Protein AF-A0A7C6AV16-F1 (afdb_monomer_lite)

Radius of gyration: 30.25 Å; chains: 1; bounding box: 65×61×82 Å

pLDDT: mean 82.83, std 11.91, range [44.81, 96.25]

Secondary structure (DSSP, 8-state):
-HHHHHHHHHHHHTTTTTTSS-SEEEEEEEESSSS-EEEETT-TT--EESSEEEEEE--SSPEEEEEEETTEEEEEEEPPEE-HHHHHHHHHSS-HHHHHHHHTT-GGGEE--SEEEE-SSSSSSEES----SPPPPTT-EEEEEE---SEEEEEE-SSSEEEEEESEEEEEEEEEESSSSEEEEEEEEEEE----SSSS-----S-PPP-EEEEEEEEEEEEETTEEE-

Foldseek 3Di:
DVVVVVVVVVVVVVVVVVPPFDQKDKAFEFEPDAFKWKDKPPPPVDIDTPRDIDIGGQAQAWIWMWIDDDPDIDIDTFHKDFDVCLVVVLVPVPCHPVVNVVCVVPSSRIDTDRYFYAYPPDPPGTDPDGQPDHFDAAFDKDKDKDWAAKDWDFDQPPVGTDIAIEGTKIKIWMWHHNHSWKIKIKIKMKDKSHHDCVPHDDDDDDDDDIDMDIDIDIDMWGDDRPDIDD

Sequence (230 aa):
MKRYYIFFMVLFFSSCATLIHQKTVNINVYSDTDSVKICINNDTTKWYNTPAWINVERSRNNLYIMARKDTIQKQISVKSKLSASFWLGNMFSGTGIIGYAIDLTNPKRFTYPTYITINFKSDNPLTKTYKNYLTPEKGFLSFKISIPEGNHFYLNKGNGYGNSFGFLGISGGIEYYFSDKYCMNTDIGALTDFFQPVPAPVDYLGTYQRSFAIYGDIQLGSDYKRLHYD

Structure (mmCIF, N/CA/C/O backbone):
data_AF-A0A7C6AV16-F1
#
_entry.id   AF-A0A7C6AV16-F1
#
loop_
_atom_site.group_PDB
_atom_site.id
_atom_site.type_symbol
_atom_site.label_atom_id
_atom_site.label_alt_id
_atom_site.label_comp_id
_atom_site.label_asym_id
_atom_site.label_entity_id
_atom_site.label_seq_id
_atom_site.pdbx_PDB_ins_code
_atom_site.Cartn_x
_atom_site.Cartn_y
_atom_site.Cartn_z
_atom_site.occupancy
_atom_site.B_iso_or_equiv
_atom_site.auth_seq_id
_atom_site.auth_comp_id
_atom_site.auth_asym_id
_atom_site.auth_atom_id
_atom_site.pdbx_PDB_model_num
ATOM 1 N N . MET A 1 1 ? -33.387 41.062 37.857 1.00 51.62 1 MET A N 1
ATOM 2 C CA . MET A 1 1 ? -32.441 40.995 36.716 1.00 51.62 1 MET A CA 1
ATOM 3 C C . MET A 1 1 ? -31.276 40.022 36.934 1.00 51.62 1 MET A C 1
ATOM 5 O O . MET A 1 1 ? -31.045 39.212 36.054 1.00 51.62 1 MET A O 1
ATOM 9 N N . LYS A 1 2 ? -30.605 39.989 38.101 1.00 53.75 2 LYS A N 1
ATOM 10 C CA . LYS A 1 2 ? -29.471 39.068 38.379 1.00 53.75 2 LYS A CA 1
ATOM 11 C C . LYS A 1 2 ? -29.765 37.555 38.236 1.00 53.75 2 LYS A C 1
ATOM 13 O O . LYS A 1 2 ? -28.870 36.795 37.897 1.00 53.75 2 LYS A O 1
ATOM 18 N N . ARG A 1 3 ? -31.014 37.117 38.446 1.00 55.69 3 ARG A N 1
ATOM 19 C CA . ARG A 1 3 ? -31.419 35.693 38.430 1.00 55.69 3 ARG A CA 1
ATOM 20 C C . ARG A 1 3 ? -31.484 35.080 37.017 1.00 55.69 3 ARG A C 1
ATOM 22 O O . ARG A 1 3 ? -31.249 33.888 36.870 1.00 55.69 3 ARG A O 1
ATOM 29 N N . TYR A 1 4 ? -31.729 35.897 35.988 1.00 65.88 4 TYR A N 1
ATOM 30 C CA . TYR A 1 4 ? -31.795 35.448 34.589 1.00 65.88 4 TYR A CA 1
ATOM 31 C C . TYR A 1 4 ? -30.403 35.252 33.969 1.00 65.88 4 TYR A C 1
ATOM 33 O O . TYR A 1 4 ? -30.221 34.349 33.160 1.00 65.88 4 TYR A O 1
ATOM 41 N N . TYR A 1 5 ? -29.402 36.027 34.409 1.00 68.38 5 TYR A N 1
ATOM 42 C CA . TYR A 1 5 ? -28.013 35.877 33.958 1.00 68.38 5 TYR A CA 1
ATOM 43 C C . TYR A 1 5 ? -27.394 34.543 34.385 1.00 68.38 5 TYR A C 1
ATOM 45 O O . TYR A 1 5 ? -26.653 33.950 33.612 1.00 68.38 5 TYR A O 1
ATOM 53 N N . ILE A 1 6 ? -27.744 34.030 35.570 1.00 69.94 6 ILE A N 1
ATOM 54 C CA . ILE A 1 6 ? -27.293 32.707 36.032 1.00 69.94 6 ILE A CA 1
ATOM 55 C C . ILE A 1 6 ? -27.882 31.603 35.143 1.00 69.94 6 ILE A C 1
ATOM 57 O O . ILE A 1 6 ? -27.168 30.689 34.744 1.00 69.94 6 ILE A O 1
ATOM 61 N N . PHE A 1 7 ? -29.160 31.715 34.771 1.00 66.62 7 PHE A N 1
ATOM 62 C CA . PHE A 1 7 ? -29.814 30.744 33.890 1.00 66.62 7 PHE A CA 1
ATOM 63 C C . PHE A 1 7 ? -29.213 30.756 32.474 1.00 66.62 7 PHE A C 1
ATOM 65 O O . PHE A 1 7 ? -28.940 29.703 31.903 1.00 66.62 7 PHE A O 1
ATOM 72 N N . PHE A 1 8 ? -28.921 31.947 31.940 1.00 66.19 8 PHE A N 1
ATOM 73 C CA . PHE A 1 8 ? -28.231 32.105 30.657 1.00 66.19 8 PHE A CA 1
ATOM 74 C C . PHE A 1 8 ? -26.784 31.583 30.697 1.00 66.19 8 PHE A C 1
ATOM 76 O O . PHE A 1 8 ? -26.340 30.942 29.750 1.00 66.19 8 PHE A O 1
ATOM 83 N N . MET A 1 9 ? -26.061 31.791 31.801 1.00 64.56 9 MET A N 1
ATOM 84 C CA . MET A 1 9 ? -24.688 31.307 31.980 1.00 64.56 9 MET A CA 1
ATOM 85 C C . MET A 1 9 ? -24.619 29.772 32.026 1.00 64.56 9 MET A C 1
ATOM 87 O O . MET A 1 9 ? -23.737 29.188 31.405 1.00 64.56 9 MET A O 1
ATOM 91 N N . VAL A 1 10 ? -25.578 29.104 32.679 1.00 65.12 10 VAL A N 1
ATOM 92 C CA . VAL A 1 10 ? -25.656 27.628 32.725 1.00 65.12 10 VAL A CA 1
ATOM 93 C C . VAL A 1 10 ? -25.936 27.021 31.341 1.00 65.12 10 VAL A C 1
ATOM 95 O O . VAL A 1 10 ? -25.381 25.974 31.009 1.00 65.12 10 VAL A O 1
ATOM 98 N N . LEU A 1 11 ? -26.724 27.693 30.494 1.00 60.50 11 LEU A N 1
ATOM 99 C CA . LEU A 1 11 ? -26.988 27.247 29.120 1.00 60.50 11 LEU A CA 1
ATOM 100 C C . LEU A 1 11 ? -25.727 27.276 28.236 1.00 60.50 11 LEU A C 1
ATOM 102 O O . LEU A 1 11 ? -25.520 26.341 27.461 1.00 60.50 11 LEU A O 1
ATOM 106 N N . PHE A 1 12 ? -24.839 28.265 28.399 1.00 57.09 12 PHE A N 1
ATOM 107 C CA . PHE A 1 12 ? -23.596 28.359 27.617 1.00 57.09 12 PHE A CA 1
ATOM 108 C C . PHE A 1 12 ? -22.547 27.289 27.969 1.00 57.09 12 PHE A C 1
ATOM 110 O O . PHE A 1 12 ? -21.817 26.853 27.082 1.00 57.09 12 PHE A O 1
ATOM 117 N N . PHE A 1 13 ? -22.492 26.805 29.215 1.00 50.88 13 PHE A N 1
ATOM 118 C CA . PHE A 1 13 ? -21.554 25.738 29.605 1.00 50.88 13 PHE A CA 1
ATOM 119 C C . PHE A 1 13 ? -22.016 24.324 29.212 1.00 50.88 13 PHE A C 1
ATOM 121 O O . PHE A 1 13 ? -21.211 23.393 29.214 1.00 50.88 13 PHE A O 1
ATOM 128 N N . SER A 1 14 ? -23.285 24.143 28.834 1.00 52.06 14 SER A N 1
ATOM 129 C CA . SER A 1 14 ? -23.823 22.827 28.463 1.00 52.06 14 SER A CA 1
ATOM 130 C C . SER A 1 14 ? -23.378 22.329 27.077 1.00 52.06 14 SER A C 1
ATOM 132 O O . SER A 1 14 ? -23.348 21.118 26.850 1.00 52.06 14 SER A O 1
ATOM 134 N N . SER A 1 15 ? -22.974 23.223 26.161 1.00 44.81 15 SER A N 1
ATOM 135 C CA . SER A 1 15 ? -22.616 22.830 24.785 1.00 44.81 15 SER A CA 1
ATOM 136 C C . SER A 1 15 ? -21.228 22.183 24.669 1.00 44.81 15 SER A C 1
ATOM 138 O O . SER A 1 15 ? -20.991 21.384 23.764 1.00 44.81 15 SER A O 1
ATOM 140 N N . CYS A 1 16 ? -20.316 22.453 25.609 1.00 51.16 16 CYS A N 1
ATOM 141 C CA . CYS A 1 16 ? -18.953 21.915 25.575 1.00 51.16 16 CYS A CA 1
ATOM 142 C C . CYS A 1 16 ? -18.863 20.451 26.039 1.00 51.16 16 CYS A C 1
ATOM 144 O O . CYS A 1 16 ? -17.917 19.755 25.676 1.00 51.16 16 CYS A O 1
ATOM 146 N N . ALA A 1 17 ? -19.840 19.950 26.804 1.00 50.31 17 ALA A N 1
ATOM 147 C CA . ALA A 1 17 ? -19.822 18.580 27.328 1.00 50.31 17 ALA A CA 1
ATOM 148 C C . ALA A 1 17 ? -20.238 17.529 26.280 1.00 50.31 17 ALA A C 1
ATOM 150 O O . ALA A 1 17 ? -19.756 16.397 26.294 1.00 50.31 17 ALA A O 1
ATOM 151 N N . THR A 1 18 ? -21.090 17.893 25.315 1.00 45.62 18 THR A N 1
ATOM 152 C CA . THR A 1 18 ? -21.590 16.965 24.281 1.00 45.62 18 THR A CA 1
ATOM 153 C C . THR A 1 18 ? -20.555 16.656 23.186 1.00 45.62 18 THR A C 1
ATOM 155 O O . THR A 1 18 ? -20.714 15.686 22.439 1.00 45.62 18 THR A O 1
ATOM 158 N N . LEU A 1 19 ? -19.482 17.451 23.111 1.00 49.12 19 LEU A N 1
ATOM 159 C CA . LEU A 1 19 ? -18.438 17.414 22.078 1.00 49.12 19 LEU A CA 1
ATOM 160 C C . LEU A 1 19 ? -17.254 16.485 22.390 1.00 49.12 19 LEU A C 1
ATOM 162 O O . LEU A 1 19 ? -16.497 16.142 21.485 1.00 49.12 19 LEU A O 1
ATOM 166 N N . ILE A 1 20 ? -17.078 16.051 23.640 1.00 58.44 20 ILE A N 1
ATOM 167 C CA . ILE A 1 20 ? -15.808 15.440 24.082 1.00 58.44 20 ILE A CA 1
ATOM 168 C C . ILE A 1 20 ? -15.647 13.986 23.595 1.00 58.44 20 ILE A C 1
ATOM 170 O O . ILE A 1 20 ? -14.531 13.466 23.528 1.00 58.44 20 ILE A O 1
ATOM 174 N N . HIS A 1 21 ? -16.731 13.317 23.180 1.00 67.50 21 HIS A N 1
ATOM 175 C CA . HIS A 1 21 ? -16.638 11.943 22.683 1.00 67.50 21 HIS A CA 1
ATOM 176 C C . HIS A 1 21 ? -17.470 11.683 21.420 1.00 67.50 21 HIS A C 1
ATOM 178 O O . HIS A 1 21 ? -18.706 11.758 21.406 1.00 67.50 21 HIS A O 1
ATOM 184 N N . GLN A 1 22 ? -16.761 11.355 20.336 1.00 78.44 22 GLN A N 1
ATOM 185 C CA . GLN A 1 22 ? -17.345 11.022 19.037 1.00 78.44 22 GLN A CA 1
ATOM 186 C C . GLN A 1 22 ? -18.043 9.653 19.085 1.00 78.44 22 GLN A C 1
ATOM 188 O O . GLN A 1 22 ? -17.638 8.757 19.828 1.00 78.44 22 GLN A O 1
ATOM 193 N N . LYS A 1 23 ? -19.085 9.461 18.266 1.00 86.12 23 LYS A N 1
ATOM 194 C CA . LYS A 1 23 ? -19.784 8.165 18.145 1.00 86.12 23 LYS A CA 1
ATOM 195 C C . LYS A 1 23 ? -18.913 7.098 17.468 1.00 86.12 23 LYS A C 1
ATOM 197 O O . LYS A 1 23 ? -19.139 5.908 17.661 1.00 86.12 23 LYS A O 1
ATOM 202 N N . THR A 1 24 ? -17.902 7.512 16.713 1.00 90.12 24 THR A N 1
A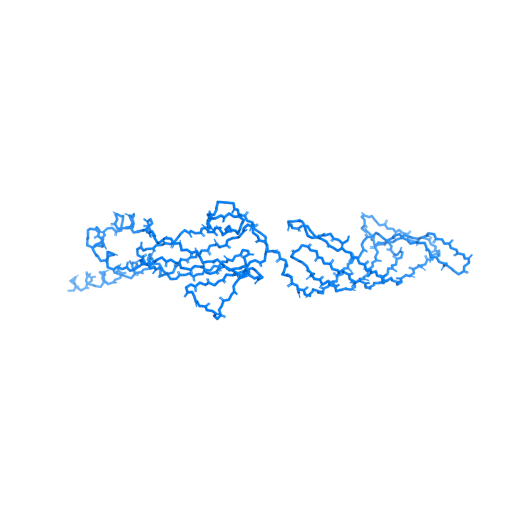TOM 203 C CA . THR A 1 24 ? -17.071 6.617 15.915 1.00 90.12 24 THR A CA 1
ATOM 204 C C . THR A 1 24 ? -15.596 6.681 16.294 1.00 90.12 24 THR A C 1
ATOM 206 O O . THR A 1 24 ? -15.124 7.653 16.889 1.00 90.12 24 THR A O 1
ATOM 209 N N . VAL A 1 25 ? -14.867 5.609 15.994 1.00 91.19 25 VAL A N 1
ATOM 210 C CA . VAL A 1 25 ? -13.428 5.475 16.226 1.00 91.19 25 VAL A CA 1
ATOM 211 C C . VAL A 1 25 ? -12.733 5.088 14.927 1.00 91.19 25 VAL A C 1
ATOM 213 O O . VAL A 1 25 ? -13.233 4.253 14.177 1.00 91.19 25 VAL A O 1
ATOM 216 N N . ASN A 1 26 ? -11.577 5.693 14.666 1.00 92.88 26 ASN A N 1
ATOM 217 C CA . ASN A 1 26 ? -10.725 5.302 13.549 1.00 92.88 26 ASN A CA 1
ATOM 218 C C . ASN A 1 26 ? -9.894 4.080 13.947 1.00 92.88 26 ASN A C 1
ATOM 220 O O . ASN A 1 26 ? -9.212 4.097 14.977 1.00 92.88 26 ASN A O 1
ATOM 224 N N . ILE A 1 27 ? -9.958 3.039 13.126 1.00 93.69 27 ILE A N 1
ATOM 225 C CA . ILE A 1 27 ? -9.148 1.831 13.246 1.00 93.69 27 ILE A CA 1
ATOM 226 C C . ILE A 1 27 ? -8.255 1.684 12.015 1.00 93.69 27 ILE A C 1
ATOM 228 O O . ILE A 1 27 ? -8.666 1.958 10.887 1.00 93.69 27 ILE A O 1
ATOM 232 N N . ASN A 1 28 ? -7.037 1.222 12.256 1.00 93.69 28 ASN A N 1
ATOM 233 C CA . ASN A 1 28 ? -6.036 0.915 11.252 1.00 93.69 28 ASN A CA 1
ATOM 234 C C . ASN A 1 28 ? -5.921 -0.601 11.181 1.00 93.69 28 ASN A C 1
ATOM 236 O O . ASN A 1 28 ? -5.517 -1.248 12.157 1.00 93.69 28 ASN A O 1
ATOM 240 N N . VAL A 1 29 ? -6.310 -1.162 10.043 1.00 93.06 29 VAL A N 1
ATOM 241 C CA . VAL A 1 29 ? -6.325 -2.605 9.835 1.00 93.06 29 VAL A CA 1
ATOM 242 C C . VAL A 1 29 ? -5.191 -2.995 8.901 1.00 93.06 29 VAL A C 1
ATOM 244 O O . VAL A 1 29 ? -5.107 -2.516 7.773 1.00 93.06 29 VAL A O 1
ATOM 247 N N . TYR A 1 30 ? -4.332 -3.884 9.382 1.00 92.94 30 TYR A N 1
ATOM 248 C CA . TYR A 1 30 ? -3.165 -4.415 8.686 1.00 92.94 30 TYR A CA 1
ATOM 249 C C . TYR A 1 30 ? -3.329 -5.915 8.458 1.00 92.94 30 TYR A C 1
ATOM 251 O O . TYR A 1 30 ? -4.126 -6.574 9.129 1.00 92.94 30 TYR A O 1
ATOM 259 N N . SER A 1 31 ? -2.524 -6.475 7.561 1.00 90.75 31 SER A N 1
ATOM 260 C CA . SER A 1 31 ? -2.396 -7.921 7.410 1.00 90.75 31 SER A CA 1
ATOM 261 C C . SER A 1 31 ? -0.930 -8.344 7.311 1.00 90.75 31 SER A C 1
ATOM 263 O O . SER A 1 31 ? -0.054 -7.550 6.967 1.00 90.75 31 SER A O 1
ATOM 265 N N . ASP A 1 32 ? -0.654 -9.595 7.673 1.00 88.19 32 ASP A N 1
ATOM 266 C CA . ASP A 1 32 ? 0.627 -10.260 7.431 1.00 88.19 32 ASP A CA 1
ATOM 267 C C . ASP A 1 32 ? 0.813 -10.679 5.961 1.00 88.19 32 ASP A C 1
ATOM 269 O O . ASP A 1 32 ? 1.944 -10.894 5.505 1.00 88.19 32 ASP A O 1
ATOM 273 N N . THR A 1 33 ? -0.294 -10.773 5.230 1.00 87.25 33 THR A N 1
ATOM 274 C CA . THR A 1 33 ? -0.373 -11.206 3.838 1.00 87.25 33 THR A CA 1
ATOM 275 C C . THR A 1 33 ? -0.746 -10.028 2.949 1.00 87.25 33 THR A C 1
ATOM 277 O O . THR A 1 33 ? -1.416 -9.090 3.376 1.00 87.25 33 THR A O 1
ATOM 280 N N . ASP A 1 34 ? -0.248 -10.069 1.724 1.00 87.81 34 ASP A N 1
ATOM 281 C CA . ASP A 1 34 ? -0.338 -8.978 0.765 1.00 87.81 34 ASP A CA 1
ATOM 282 C C . ASP A 1 34 ? -1.711 -8.978 0.068 1.00 87.81 34 ASP A C 1
ATOM 284 O O . ASP A 1 34 ? -2.321 -10.027 -0.161 1.00 87.81 34 ASP A O 1
ATOM 288 N N . SER A 1 35 ? -2.229 -7.780 -0.212 1.00 86.94 35 SER A N 1
ATOM 289 C CA . SER A 1 35 ? -3.487 -7.535 -0.941 1.00 86.94 35 SER A CA 1
ATOM 290 C C . SER A 1 35 ? -4.700 -8.300 -0.377 1.00 86.94 35 SER A C 1
ATOM 292 O O . SER A 1 35 ? -5.407 -9.016 -1.092 1.00 86.94 35 SER A O 1
ATOM 294 N N . VAL A 1 36 ? -4.916 -8.189 0.940 1.00 91.12 36 VAL A N 1
ATOM 295 C CA . VAL A 1 36 ? -6.087 -8.736 1.645 1.00 91.12 36 VAL A CA 1
ATOM 296 C C . VAL A 1 36 ? -7.243 -7.745 1.595 1.00 91.12 36 VAL A C 1
ATOM 298 O O . VAL A 1 36 ? -7.079 -6.567 1.920 1.00 91.12 36 VAL A O 1
ATOM 301 N N . LYS A 1 37 ? -8.436 -8.252 1.272 1.00 92.56 37 LYS A N 1
ATOM 302 C CA . LYS A 1 37 ? -9.684 -7.486 1.297 1.00 92.56 37 LYS A CA 1
ATOM 303 C C . LYS A 1 37 ? -10.386 -7.676 2.627 1.00 92.56 37 LYS A C 1
ATOM 305 O O . LYS A 1 37 ? -10.533 -8.804 3.095 1.00 92.56 37 LYS A O 1
ATOM 310 N N . ILE A 1 38 ? -10.858 -6.591 3.223 1.00 93.69 38 ILE A N 1
ATOM 311 C CA . ILE A 1 38 ? -11.606 -6.625 4.478 1.00 93.69 38 ILE A CA 1
ATOM 312 C C . ILE A 1 38 ? -12.975 -5.968 4.337 1.00 93.69 38 ILE A C 1
ATOM 314 O O . ILE A 1 38 ? -13.108 -4.950 3.659 1.00 93.69 38 ILE A O 1
ATOM 318 N N . CYS A 1 39 ? -13.976 -6.518 5.017 1.00 94.06 39 CYS A N 1
ATOM 319 C CA . CYS A 1 39 ? -15.266 -5.870 5.232 1.00 94.06 39 CYS A CA 1
ATOM 320 C C . CYS A 1 39 ? -15.623 -5.859 6.724 1.00 94.06 39 CYS A C 1
ATOM 322 O O . CYS A 1 39 ? -15.171 -6.705 7.504 1.00 94.06 39 CYS A O 1
ATOM 324 N N . ILE A 1 40 ? -16.403 -4.862 7.136 1.00 92.62 40 ILE A N 1
ATOM 325 C CA . ILE A 1 40 ? -16.733 -4.612 8.541 1.00 92.62 40 ILE A CA 1
ATOM 326 C C . ILE A 1 40 ? -18.198 -4.960 8.796 1.00 92.62 40 ILE A C 1
ATOM 328 O O . ILE A 1 40 ? -19.067 -4.601 8.012 1.00 92.62 40 ILE A O 1
ATOM 332 N N . ASN A 1 41 ? -18.478 -5.632 9.915 1.00 86.06 41 ASN A N 1
ATOM 333 C CA . ASN A 1 41 ? -19.823 -5.986 10.383 1.00 86.06 41 ASN A CA 1
ATOM 334 C C . ASN A 1 41 ? -20.680 -6.723 9.343 1.00 86.06 41 ASN A C 1
ATOM 336 O O . ASN A 1 41 ? -21.895 -6.552 9.309 1.00 86.06 41 ASN A O 1
ATOM 340 N N . ASN A 1 42 ? -20.043 -7.552 8.512 1.00 79.12 42 ASN A N 1
ATOM 341 C CA . ASN A 1 42 ? -20.680 -8.264 7.403 1.00 79.12 42 ASN A CA 1
ATOM 342 C C . ASN A 1 42 ? -21.378 -7.344 6.384 1.00 79.12 42 ASN A C 1
ATOM 344 O O . ASN A 1 42 ? -22.243 -7.806 5.643 1.00 79.12 42 ASN A O 1
ATOM 348 N N . ASP A 1 43 ? -20.995 -6.067 6.307 1.00 83.94 43 ASP A N 1
ATOM 349 C CA . ASP A 1 43 ? -21.400 -5.208 5.201 1.00 83.94 43 ASP A CA 1
ATOM 350 C C . ASP A 1 43 ? -20.666 -5.665 3.934 1.00 83.94 43 ASP A C 1
ATOM 352 O O . ASP A 1 43 ? -19.518 -5.303 3.676 1.00 83.94 43 ASP A O 1
ATOM 356 N N . THR A 1 44 ? -21.317 -6.523 3.149 1.00 77.44 44 THR A N 1
ATOM 357 C CA . THR A 1 44 ? -20.747 -7.087 1.920 1.00 77.44 44 THR A CA 1
ATOM 358 C C . THR A 1 44 ? -20.632 -6.067 0.791 1.00 77.44 44 THR A C 1
ATOM 360 O O . THR A 1 44 ? -20.058 -6.395 -0.247 1.00 77.44 44 THR A O 1
ATOM 363 N N . THR A 1 45 ? -21.165 -4.851 0.964 1.00 81.50 45 THR A N 1
ATOM 364 C CA . THR A 1 45 ? -21.161 -3.813 -0.076 1.00 81.50 45 THR A CA 1
ATOM 365 C C . THR A 1 45 ? -19.825 -3.081 -0.176 1.00 81.50 45 THR A C 1
ATOM 367 O O . THR A 1 45 ? -19.486 -2.581 -1.248 1.00 81.50 45 THR A O 1
ATOM 370 N N . LYS A 1 46 ? -19.040 -3.035 0.912 1.00 88.12 46 LYS A N 1
ATOM 371 C CA . LYS A 1 46 ? -17.780 -2.283 0.984 1.00 88.12 46 LYS A CA 1
ATOM 372 C C . LYS A 1 46 ? -16.619 -3.181 1.388 1.00 88.12 46 LYS A C 1
ATOM 374 O O . LYS A 1 46 ? -16.555 -3.673 2.513 1.00 88.12 46 LYS A O 1
ATOM 379 N N . TRP A 1 47 ? -15.676 -3.332 0.464 1.00 90.75 47 TRP A N 1
ATOM 380 C CA . TRP A 1 47 ? -14.411 -4.025 0.682 1.00 90.75 47 TRP A CA 1
ATOM 381 C C . TRP A 1 47 ? -13.254 -3.034 0.608 1.00 90.75 47 TRP A C 1
ATOM 383 O O . TRP A 1 47 ? -13.217 -2.183 -0.278 1.00 90.75 47 TRP A O 1
ATOM 393 N N . TYR A 1 48 ? -12.313 -3.161 1.537 1.00 91.38 48 TYR A N 1
ATOM 394 C CA . TYR A 1 48 ? -11.127 -2.314 1.633 1.00 91.38 48 TYR A CA 1
ATOM 395 C C . TYR A 1 48 ? -9.867 -3.164 1.533 1.00 91.38 48 TYR A C 1
ATOM 397 O O . TYR A 1 48 ? -9.817 -4.250 2.106 1.00 91.38 48 TYR A O 1
ATOM 405 N N . ASN A 1 49 ? -8.837 -2.655 0.865 1.00 90.94 49 ASN A N 1
ATOM 406 C CA . ASN A 1 49 ? -7.551 -3.339 0.755 1.00 90.94 49 ASN A CA 1
ATOM 407 C C . ASN A 1 49 ? -6.654 -2.943 1.929 1.00 90.94 49 ASN A C 1
ATOM 409 O O . ASN A 1 49 ? -6.560 -1.762 2.260 1.00 90.94 49 ASN A O 1
ATOM 413 N N . THR A 1 50 ? -6.006 -3.911 2.576 1.00 90.56 50 THR A N 1
ATOM 414 C CA . THR A 1 50 ? -5.080 -3.627 3.683 1.00 90.56 50 THR A CA 1
ATOM 415 C C . THR A 1 50 ? -3.715 -3.132 3.181 1.00 90.56 50 THR A C 1
ATOM 417 O O . THR A 1 50 ? -3.221 -3.693 2.203 1.00 90.56 50 THR A O 1
ATOM 420 N N . PRO A 1 51 ? -3.035 -2.205 3.891 1.00 91.56 51 PRO A N 1
ATOM 421 C CA . PRO A 1 51 ? -3.494 -1.471 5.075 1.00 91.56 51 PRO A CA 1
ATOM 422 C C . PRO A 1 51 ? -4.665 -0.515 4.802 1.00 91.56 51 PRO A C 1
ATOM 424 O O . PRO A 1 51 ? -4.636 0.250 3.844 1.00 91.56 51 PRO A O 1
ATOM 427 N N . ALA A 1 52 ? -5.667 -0.529 5.687 1.00 91.62 52 ALA A N 1
ATOM 428 C CA . ALA A 1 52 ? -6.885 0.268 5.553 1.00 91.62 52 ALA A CA 1
ATOM 429 C C . ALA A 1 52 ? -7.154 1.127 6.796 1.00 91.62 52 ALA A C 1
ATOM 431 O O . ALA A 1 52 ? -7.053 0.650 7.930 1.00 91.62 52 ALA A O 1
ATOM 432 N N . TRP A 1 53 ? -7.574 2.371 6.566 1.00 93.12 53 TRP A N 1
ATOM 433 C CA . TRP A 1 53 ? -8.055 3.296 7.594 1.00 93.12 53 TRP A CA 1
ATOM 434 C C . TRP A 1 53 ? -9.577 3.354 7.542 1.00 93.12 53 TRP A C 1
ATOM 436 O O . TRP A 1 53 ? -10.147 3.813 6.553 1.00 93.12 53 TRP A O 1
ATOM 446 N N . ILE A 1 54 ? -10.242 2.872 8.592 1.00 93.19 54 ILE A N 1
ATOM 447 C CA . ILE A 1 54 ? -11.701 2.739 8.609 1.00 93.19 54 ILE A CA 1
ATOM 448 C C . ILE A 1 54 ? -12.270 3.416 9.849 1.00 93.19 54 ILE A C 1
ATOM 450 O O . ILE A 1 54 ? -11.786 3.236 10.965 1.00 93.19 54 ILE A O 1
ATOM 454 N N . ASN A 1 55 ? -13.334 4.187 9.653 1.00 93.19 55 ASN A N 1
ATOM 455 C CA . ASN A 1 55 ? -14.107 4.782 10.730 1.00 93.19 55 ASN A CA 1
ATOM 456 C C . ASN A 1 55 ? -15.257 3.830 11.103 1.00 93.19 55 ASN A C 1
ATOM 458 O O . ASN A 1 55 ? -16.088 3.507 10.256 1.00 93.19 55 ASN A O 1
ATOM 462 N N . VAL A 1 56 ? -15.287 3.348 12.348 1.00 92.38 56 VAL A N 1
ATOM 463 C CA . VAL A 1 56 ? -16.285 2.375 12.824 1.00 92.38 56 VAL A CA 1
ATOM 464 C C . VAL A 1 56 ? -17.099 2.929 13.990 1.00 92.38 56 VAL A C 1
ATOM 466 O O . VAL A 1 56 ? -16.579 3.654 14.840 1.00 92.38 56 VAL A O 1
ATOM 469 N N . GLU A 1 57 ? -18.385 2.581 14.059 1.00 92.12 57 GLU A N 1
ATOM 470 C CA . GLU A 1 57 ? -19.245 2.982 15.176 1.00 92.12 57 GLU A CA 1
ATOM 471 C C . GLU A 1 57 ? -18.851 2.274 16.474 1.00 92.12 57 GLU A C 1
ATOM 473 O O . GLU A 1 57 ? -18.662 1.060 16.503 1.00 92.12 57 GLU A O 1
ATOM 478 N N . ARG A 1 58 ? -18.762 3.030 17.571 1.00 90.38 58 ARG A N 1
ATOM 479 C CA . ARG A 1 58 ? -18.511 2.482 18.906 1.00 90.38 58 ARG A CA 1
ATOM 480 C C . ARG A 1 58 ? -19.735 1.719 19.399 1.00 90.38 58 ARG A C 1
ATOM 482 O O . ARG A 1 58 ? -20.848 2.242 19.388 1.00 90.38 58 ARG A O 1
ATOM 489 N N . SER A 1 59 ? -19.522 0.501 19.885 1.00 91.44 59 SER A N 1
ATOM 490 C CA . SER A 1 59 ? -20.588 -0.336 20.430 1.00 91.44 59 SER A CA 1
ATOM 491 C C . SER A 1 59 ? -20.079 -1.240 21.549 1.00 91.44 59 SER A C 1
ATOM 493 O O . SER A 1 59 ? -18.888 -1.538 21.643 1.00 91.44 59 SER A O 1
ATOM 495 N N . ARG A 1 60 ? -21.002 -1.706 22.398 1.00 90.50 60 ARG A N 1
ATOM 496 C CA . ARG A 1 60 ? -20.740 -2.761 23.389 1.00 90.50 60 ARG A CA 1
ATOM 497 C C . ARG A 1 60 ? -20.370 -4.081 22.717 1.00 90.50 60 ARG A C 1
ATOM 499 O O . ARG A 1 60 ? -19.625 -4.874 23.286 1.00 90.50 60 ARG A O 1
ATOM 506 N N . ASN A 1 61 ? -20.919 -4.314 21.529 1.00 93.06 61 ASN A N 1
ATOM 507 C CA . ASN A 1 61 ? -20.750 -5.559 20.801 1.00 93.06 61 ASN A CA 1
ATOM 508 C C . ASN A 1 61 ? -19.345 -5.651 20.201 1.00 93.06 61 ASN A C 1
ATOM 510 O O . ASN A 1 61 ? -18.694 -4.639 19.918 1.00 93.06 61 ASN A O 1
ATOM 514 N N . ASN A 1 62 ? -18.883 -6.882 19.997 1.00 93.88 62 ASN A N 1
ATOM 515 C CA . ASN A 1 62 ? -17.633 -7.122 19.291 1.00 93.88 62 ASN A CA 1
ATOM 516 C C . ASN A 1 62 ? -17.743 -6.618 17.849 1.00 93.88 62 ASN A C 1
ATOM 518 O O . ASN A 1 62 ? -18.797 -6.718 17.224 1.00 93.88 62 ASN A O 1
ATOM 522 N N . LEU A 1 63 ? -16.637 -6.088 17.339 1.00 93.19 63 LEU A N 1
ATOM 523 C CA . LEU A 1 63 ? -16.504 -5.712 15.942 1.00 93.19 63 LEU A CA 1
ATOM 524 C C . LEU A 1 63 ? -16.139 -6.963 15.145 1.00 93.19 63 LEU A C 1
ATOM 526 O O . LEU A 1 63 ? -15.141 -7.619 15.452 1.00 93.19 63 LEU A O 1
ATOM 530 N N . TYR A 1 64 ? -16.928 -7.281 14.124 1.00 93.75 64 TYR A N 1
ATOM 531 C CA . TYR A 1 64 ? -16.642 -8.402 13.235 1.00 93.75 64 TYR A CA 1
ATOM 532 C C . TYR A 1 64 ? -15.959 -7.887 11.976 1.00 93.75 64 TYR A C 1
ATOM 534 O O . TYR A 1 64 ? -16.490 -7.021 11.286 1.00 93.75 64 TYR A O 1
ATOM 542 N N . ILE A 1 65 ? -14.778 -8.417 11.681 1.00 94.06 65 ILE A N 1
ATOM 543 C CA . ILE A 1 65 ? -14.020 -8.108 10.472 1.00 94.06 65 ILE A CA 1
ATOM 544 C C . ILE A 1 65 ? -13.955 -9.386 9.655 1.00 94.06 65 ILE A C 1
ATOM 546 O O . ILE A 1 65 ? -13.431 -10.395 10.128 1.00 94.06 65 ILE A O 1
ATOM 550 N N . MET A 1 66 ? -14.492 -9.356 8.442 1.00 94.00 66 MET A N 1
ATOM 551 C CA . MET A 1 66 ? -14.296 -10.437 7.490 1.00 94.00 66 MET A CA 1
ATOM 552 C C . MET A 1 66 ? -13.079 -10.106 6.645 1.00 94.00 66 MET A C 1
ATOM 554 O O . MET A 1 66 ? -13.039 -9.053 6.019 1.00 94.00 66 MET A O 1
ATOM 558 N N . ALA A 1 67 ? -12.103 -11.000 6.621 1.00 93.62 67 ALA A N 1
ATOM 559 C CA . ALA A 1 67 ? -10.922 -10.887 5.788 1.00 93.62 67 ALA A CA 1
ATOM 560 C C . ALA A 1 67 ? -10.978 -11.948 4.693 1.00 93.62 67 ALA A C 1
ATOM 562 O O . ALA A 1 67 ? -11.285 -13.111 4.964 1.00 93.62 67 ALA A O 1
ATOM 563 N N . ARG A 1 68 ? -10.674 -11.553 3.461 1.00 92.44 68 ARG A N 1
ATOM 564 C CA . ARG A 1 68 ? -10.683 -12.427 2.296 1.00 92.44 68 ARG A CA 1
ATOM 565 C C . ARG A 1 68 ? -9.412 -12.238 1.486 1.00 92.44 68 ARG A C 1
ATOM 567 O O . ARG A 1 68 ? -9.031 -11.114 1.160 1.00 92.44 68 ARG A O 1
ATOM 574 N N . LYS A 1 69 ? -8.811 -13.363 1.120 1.00 90.75 69 LYS A N 1
ATOM 575 C CA . LYS A 1 69 ? -7.722 -13.442 0.157 1.00 90.75 69 LYS A CA 1
ATOM 576 C C . LYS A 1 69 ? -7.952 -14.657 -0.727 1.00 90.75 69 LYS A C 1
ATOM 578 O O . LYS A 1 69 ? -7.988 -15.775 -0.223 1.00 90.75 69 LYS A O 1
ATOM 583 N N . ASP A 1 70 ? -8.144 -14.429 -2.021 1.00 87.00 70 ASP A N 1
ATOM 584 C CA . ASP A 1 70 ? -8.441 -15.478 -3.000 1.00 87.00 70 ASP A CA 1
ATOM 585 C C . ASP A 1 70 ? -9.617 -16.376 -2.556 1.00 87.00 70 ASP A C 1
ATOM 587 O O . ASP A 1 70 ? -10.769 -15.922 -2.493 1.00 87.00 70 ASP A O 1
ATOM 591 N N . THR A 1 71 ? -9.326 -17.638 -2.228 1.00 87.31 71 THR A N 1
ATOM 592 C CA . THR A 1 71 ? -10.277 -18.651 -1.748 1.00 87.31 71 THR A CA 1
ATOM 593 C C . THR A 1 71 ? -10.388 -18.709 -0.223 1.00 87.31 71 THR A C 1
ATOM 595 O O . THR A 1 71 ? -11.329 -19.303 0.297 1.00 87.31 71 THR A O 1
ATOM 598 N N . ILE A 1 72 ? -9.454 -18.095 0.505 1.00 88.88 72 ILE A N 1
ATOM 599 C CA . ILE A 1 72 ? -9.391 -18.141 1.964 1.00 88.88 72 ILE A CA 1
ATOM 600 C C . ILE A 1 72 ? -10.205 -16.984 2.537 1.00 88.88 72 ILE A C 1
ATOM 602 O O . ILE A 1 72 ? -10.000 -15.812 2.207 1.00 88.88 72 ILE A O 1
ATOM 606 N N . GLN A 1 73 ? -11.107 -17.319 3.454 1.00 91.12 73 GLN A N 1
ATOM 607 C CA . GLN A 1 73 ? -11.921 -16.360 4.184 1.00 91.12 73 GLN A CA 1
ATOM 608 C C . GLN A 1 73 ? -11.786 -16.608 5.685 1.00 91.12 73 GLN A C 1
ATOM 610 O O . GLN A 1 73 ? -11.875 -17.743 6.150 1.00 91.12 73 GLN A O 1
ATOM 615 N N . LYS A 1 74 ? -11.572 -15.535 6.448 1.00 90.94 74 LYS A N 1
ATOM 616 C CA . LYS A 1 74 ? -11.406 -15.585 7.900 1.00 90.94 74 LYS A CA 1
ATOM 617 C C . LYS A 1 74 ? -12.268 -14.517 8.550 1.00 90.94 74 LYS A C 1
ATOM 619 O O . LYS A 1 74 ? -12.186 -13.345 8.193 1.00 90.94 74 LYS A O 1
ATOM 624 N N . GLN A 1 75 ? -13.072 -14.916 9.528 1.00 91.62 75 GLN A N 1
ATOM 625 C CA . GLN A 1 75 ? -13.837 -13.983 10.345 1.00 91.62 75 GLN A CA 1
ATOM 626 C C . GLN A 1 75 ? -13.083 -13.716 11.648 1.00 91.62 75 GLN A C 1
ATOM 628 O O . GLN A 1 75 ? -12.736 -14.639 12.383 1.00 91.62 75 GLN A O 1
ATOM 633 N N . ILE A 1 76 ? -12.829 -12.445 11.943 1.00 91.88 76 ILE A N 1
ATOM 634 C CA . ILE A 1 76 ? -12.134 -12.001 13.147 1.00 91.88 76 ILE A CA 1
ATOM 635 C C . ILE A 1 76 ? -13.112 -11.226 14.028 1.00 91.88 76 ILE A C 1
ATOM 637 O O . ILE A 1 76 ? -13.744 -10.271 13.585 1.00 91.88 76 ILE A O 1
ATOM 641 N N . SER A 1 77 ? -13.211 -11.619 15.298 1.00 93.06 77 SER A N 1
ATOM 642 C CA . SER A 1 77 ? -13.979 -10.896 16.314 1.00 93.06 77 SER A CA 1
ATOM 643 C C . SER A 1 77 ? -13.039 -10.052 17.173 1.00 93.06 77 SER A C 1
ATOM 645 O O . SER A 1 77 ? -12.279 -10.580 17.989 1.00 93.06 77 SER A O 1
ATOM 647 N N . VAL A 1 78 ? -13.124 -8.733 17.043 1.00 92.50 78 VAL A N 1
ATOM 648 C CA . VAL A 1 78 ? -12.366 -7.773 17.847 1.00 92.50 78 VAL A CA 1
ATOM 649 C C . VAL A 1 78 ? -13.216 -7.337 19.037 1.00 92.50 78 VAL A C 1
ATOM 651 O O . VAL A 1 78 ? -14.290 -6.753 18.887 1.00 92.50 78 VAL A O 1
ATOM 654 N N . LYS A 1 79 ? -12.736 -7.635 20.248 1.00 92.62 79 LYS A N 1
ATOM 655 C CA . LYS A 1 79 ? -13.456 -7.316 21.487 1.00 92.62 79 LYS A CA 1
ATOM 656 C C . LYS A 1 79 ? -13.556 -5.806 21.699 1.00 92.62 79 LYS A C 1
ATOM 658 O O . LYS A 1 79 ? -12.551 -5.096 21.605 1.00 92.62 79 LYS A O 1
ATOM 663 N N . SER A 1 80 ? -14.755 -5.351 22.051 1.00 92.50 80 SER A N 1
ATOM 664 C CA . SER A 1 80 ? -14.986 -3.985 22.522 1.00 92.50 80 SER A CA 1
ATOM 665 C C . SER A 1 80 ? -14.358 -3.772 23.905 1.00 92.50 80 SER A C 1
ATOM 667 O O . SER A 1 80 ? -14.337 -4.682 24.737 1.00 92.50 80 SER A O 1
ATOM 669 N N . LYS A 1 81 ? -13.816 -2.577 24.154 1.00 91.56 81 LYS A N 1
ATOM 670 C CA . LYS A 1 81 ? -13.200 -2.169 25.426 1.00 91.56 81 LYS A CA 1
ATOM 671 C C . LYS A 1 81 ? -13.776 -0.836 25.880 1.00 91.56 81 LYS A C 1
ATOM 673 O O . LYS A 1 81 ? -14.273 -0.069 25.066 1.00 91.56 81 LYS A O 1
ATOM 678 N N . LEU A 1 82 ? -13.687 -0.530 27.168 1.00 88.31 82 LEU A N 1
ATOM 679 C CA . LEU A 1 82 ? -14.017 0.810 27.655 1.00 88.31 82 LEU A CA 1
ATOM 680 C C . LEU A 1 82 ? -12.947 1.810 27.202 1.00 88.31 82 LEU A C 1
ATOM 682 O O . LEU A 1 82 ? -11.754 1.504 27.231 1.00 88.31 82 LEU A O 1
ATOM 686 N N . SER A 1 83 ? -13.373 2.991 26.761 1.00 85.38 83 SER A N 1
ATOM 687 C CA . SER A 1 83 ? -12.473 4.052 26.328 1.00 85.38 83 SER A CA 1
ATOM 688 C C . SER A 1 83 ? -11.752 4.669 27.528 1.00 85.38 83 SER A C 1
ATOM 690 O O . SER A 1 83 ? -12.305 4.785 28.621 1.00 85.38 83 SER A O 1
ATOM 692 N N . ALA A 1 84 ? -10.502 5.095 27.337 1.00 82.44 84 ALA A N 1
ATOM 693 C CA . ALA A 1 84 ? -9.780 5.826 28.379 1.00 82.44 84 ALA A CA 1
ATOM 694 C C . ALA A 1 84 ? -10.506 7.133 28.746 1.00 82.44 84 ALA A C 1
ATOM 696 O O . ALA A 1 84 ? -10.517 7.529 29.906 1.00 82.44 84 ALA A O 1
ATOM 697 N N . SER A 1 85 ? -11.181 7.760 27.776 1.00 77.06 85 SER A N 1
ATOM 698 C CA . SER A 1 85 ? -12.027 8.935 27.999 1.00 77.06 85 SER A CA 1
ATOM 699 C C . SER A 1 85 ? -13.216 8.646 28.913 1.00 77.06 85 SER A C 1
ATOM 701 O O . SER A 1 85 ? -13.587 9.522 29.678 1.00 77.06 85 SER A O 1
ATOM 703 N N . PHE A 1 86 ? -13.788 7.439 28.895 1.00 79.56 86 PHE A N 1
ATOM 704 C CA . PHE A 1 86 ? -14.825 7.059 29.858 1.00 79.56 86 PHE A CA 1
ATOM 705 C C . PHE A 1 86 ? -14.268 6.981 31.289 1.00 79.56 86 PHE A C 1
ATOM 707 O O . PHE A 1 86 ? -14.897 7.475 32.224 1.00 79.56 86 PHE A O 1
ATOM 714 N N . TRP A 1 87 ? -13.070 6.408 31.451 1.00 75.88 87 TRP A N 1
ATOM 715 C CA . TRP A 1 87 ? -12.406 6.296 32.754 1.00 75.88 87 TRP A CA 1
ATOM 716 C C . TRP A 1 87 ? -11.943 7.648 33.308 1.00 75.88 87 TRP A C 1
ATOM 718 O O . TRP A 1 87 ? -12.166 7.939 34.478 1.00 75.88 87 TRP A O 1
ATOM 728 N N . LEU A 1 88 ? -11.302 8.473 32.477 1.00 73.69 88 LEU A N 1
ATOM 729 C CA . LEU A 1 88 ? -10.661 9.720 32.908 1.00 73.69 88 LEU A CA 1
ATOM 730 C C . LEU A 1 88 ? -11.578 10.938 32.748 1.00 73.69 88 LEU A C 1
ATOM 732 O O . LEU A 1 88 ? -11.586 11.825 33.596 1.00 73.69 88 LEU A O 1
ATOM 736 N N . GLY A 1 89 ? -12.384 10.985 31.688 1.00 66.62 89 GLY A N 1
ATOM 737 C CA . GLY A 1 89 ? -13.208 12.145 31.346 1.00 66.62 89 GLY A CA 1
ATOM 738 C C . GLY A 1 89 ? -14.225 12.492 32.426 1.00 66.62 89 GLY A C 1
ATOM 739 O O . GLY A 1 89 ? -14.366 13.660 32.768 1.00 66.62 89 GLY A O 1
ATOM 740 N N . ASN A 1 90 ? -14.869 11.503 33.047 1.00 62.78 90 ASN A N 1
ATOM 741 C CA . ASN A 1 90 ? -15.826 11.748 34.135 1.00 62.78 90 ASN A CA 1
ATOM 742 C C . ASN A 1 90 ? -15.164 12.121 35.468 1.00 62.78 90 ASN A C 1
ATOM 744 O O . ASN A 1 90 ? -15.780 12.801 36.287 1.00 62.78 90 ASN A O 1
ATOM 748 N N . MET A 1 91 ? -13.905 11.724 35.675 1.00 62.38 91 MET A N 1
ATOM 749 C CA . MET A 1 91 ? -13.145 12.096 36.869 1.00 62.38 91 MET A CA 1
ATOM 750 C C . MET A 1 91 ? -12.693 13.563 36.819 1.00 62.38 91 MET A C 1
ATOM 752 O O . MET A 1 91 ? -12.669 14.227 37.851 1.00 62.38 91 MET A O 1
ATOM 756 N N . PHE A 1 92 ? -12.384 14.084 35.625 1.00 59.34 92 PHE A N 1
ATOM 757 C CA . PHE A 1 92 ? -11.814 15.427 35.447 1.00 59.34 92 PHE A CA 1
ATOM 758 C C . PHE A 1 92 ? -12.782 16.488 34.889 1.00 59.34 92 PHE A C 1
ATOM 760 O O . PHE A 1 92 ? -12.475 17.673 34.966 1.00 59.34 92 PHE A O 1
ATOM 767 N N . SER A 1 93 ? -13.950 16.115 34.348 1.00 59.97 93 SER A N 1
ATOM 768 C CA . SER A 1 93 ? -14.905 17.063 33.727 1.00 59.97 93 SER A CA 1
ATOM 769 C C . SER A 1 93 ? -15.819 17.812 34.709 1.00 59.97 93 SER A C 1
ATOM 771 O O . SER A 1 93 ? -16.668 18.591 34.284 1.00 59.97 93 SER A O 1
ATOM 773 N N . GLY A 1 94 ? -15.674 17.601 36.021 1.00 57.06 94 GLY A N 1
ATOM 774 C CA . GLY A 1 94 ? -16.449 18.312 37.048 1.00 57.06 94 GLY A CA 1
ATOM 775 C C . GLY A 1 94 ? -17.899 17.836 37.225 1.00 57.06 94 GLY A C 1
ATOM 776 O O . GLY A 1 94 ? -18.526 18.182 38.221 1.00 57.06 94 GLY A O 1
ATOM 777 N N . THR A 1 95 ? -18.427 16.990 36.332 1.00 61.34 95 THR A N 1
ATOM 778 C CA . THR A 1 95 ? -19.762 16.368 36.469 1.00 61.34 95 THR A CA 1
ATOM 779 C C . THR A 1 95 ? -19.779 15.155 37.405 1.00 61.34 95 THR A C 1
ATOM 781 O O . THR A 1 95 ? -20.855 14.671 37.769 1.00 61.34 95 THR A O 1
ATOM 784 N N . GLY A 1 96 ? -18.600 14.655 37.793 1.00 68.50 96 GLY A N 1
ATOM 785 C CA . GLY A 1 96 ? -18.412 13.607 38.796 1.00 68.50 96 GLY A CA 1
ATOM 786 C C . GLY A 1 96 ? -19.313 12.384 38.592 1.00 68.50 96 GLY A C 1
ATOM 787 O O . GLY A 1 96 ? -19.454 11.861 37.486 1.00 68.50 96 GLY A O 1
ATOM 788 N N . ILE A 1 97 ? -19.949 11.940 39.680 1.00 68.12 97 ILE A N 1
ATOM 789 C CA . ILE A 1 97 ? -20.796 10.736 39.734 1.00 68.12 97 ILE A CA 1
ATOM 790 C C . ILE A 1 97 ? -21.991 10.825 38.768 1.00 68.12 97 ILE A C 1
ATOM 792 O O . ILE A 1 97 ? -22.362 9.823 38.159 1.00 68.12 97 ILE A O 1
ATOM 796 N N . ILE A 1 98 ? -22.576 12.015 38.588 1.00 69.75 98 ILE A N 1
ATOM 797 C CA . ILE A 1 98 ? -23.753 12.212 37.725 1.00 69.75 98 ILE A CA 1
ATOM 798 C C . ILE A 1 98 ? -23.367 12.040 36.250 1.00 69.75 98 ILE A C 1
ATOM 800 O O . ILE A 1 98 ? -24.063 11.343 35.513 1.00 69.75 98 ILE A O 1
ATOM 804 N N . GLY A 1 99 ? -22.229 12.605 35.833 1.00 70.69 99 GLY A N 1
ATOM 805 C CA . GLY A 1 99 ? -21.692 12.394 34.482 1.00 70.69 99 GLY A CA 1
ATOM 806 C C . GLY A 1 99 ? -21.384 10.921 34.211 1.00 70.69 99 GLY A C 1
ATOM 807 O O . GLY A 1 99 ? -21.789 10.380 33.184 1.00 70.69 99 GLY A O 1
ATOM 808 N N . TYR A 1 100 ? -20.788 10.235 35.192 1.00 73.44 100 TYR A N 1
ATOM 809 C CA . TYR A 1 100 ? -20.509 8.802 35.100 1.00 73.44 100 TYR A CA 1
ATOM 810 C C . TYR A 1 100 ? -21.786 7.963 34.938 1.00 73.44 100 TYR A C 1
ATOM 812 O O . TYR A 1 100 ? -21.830 7.055 34.109 1.00 73.44 100 TYR A O 1
ATOM 820 N N . ALA A 1 101 ? -22.850 8.284 35.684 1.00 74.75 101 ALA A N 1
ATOM 821 C CA . ALA A 1 101 ? -24.135 7.592 35.592 1.00 74.75 101 ALA A CA 1
ATOM 822 C C . ALA A 1 101 ? -24.791 7.747 34.209 1.00 74.75 101 ALA A C 1
ATOM 824 O O . ALA A 1 101 ? -25.317 6.776 33.663 1.00 74.75 101 ALA A O 1
ATOM 825 N N . ILE A 1 102 ? -24.714 8.940 33.614 1.00 73.44 102 ILE A N 1
ATOM 826 C CA . ILE A 1 102 ? -25.229 9.196 32.262 1.00 73.44 102 ILE A CA 1
ATOM 827 C C . ILE A 1 102 ? -24.396 8.424 31.227 1.00 73.44 102 ILE A C 1
ATOM 829 O O . ILE A 1 102 ? -24.952 7.713 30.384 1.00 73.44 102 ILE A O 1
ATOM 833 N N . ASP A 1 103 ? -23.068 8.465 31.335 1.00 74.81 103 ASP A N 1
ATOM 834 C CA . ASP A 1 103 ? -22.163 7.765 30.420 1.00 74.81 103 ASP A CA 1
ATOM 835 C C . ASP A 1 103 ? -22.267 6.236 30.503 1.00 74.81 103 ASP A C 1
ATOM 837 O O . ASP A 1 103 ? -22.021 5.546 29.509 1.00 74.81 103 ASP A O 1
ATOM 841 N N . LEU A 1 104 ? -22.702 5.675 31.638 1.00 79.44 104 LEU A N 1
ATOM 842 C CA . LEU A 1 104 ? -22.980 4.241 31.766 1.00 79.44 104 LEU A CA 1
ATOM 843 C C . LEU A 1 104 ? -24.106 3.754 30.838 1.00 79.44 104 LEU A C 1
ATOM 845 O O . LEU A 1 104 ? -24.184 2.557 30.544 1.00 79.44 104 LEU A O 1
ATOM 849 N N . THR A 1 105 ? -24.964 4.648 30.356 1.00 80.06 105 THR A N 1
ATOM 850 C CA . THR A 1 105 ? -26.015 4.303 29.387 1.00 80.06 105 THR A CA 1
ATOM 851 C C . THR A 1 105 ? -25.582 4.544 27.940 1.00 80.06 105 THR A C 1
ATOM 853 O O . THR A 1 105 ? -26.210 4.041 27.010 1.00 80.06 105 THR A O 1
ATOM 856 N N . ASN A 1 106 ? -24.469 5.252 27.726 1.00 82.81 106 ASN A N 1
ATOM 857 C CA . ASN A 1 106 ? -24.063 5.725 26.412 1.00 82.81 106 ASN A CA 1
ATOM 858 C C . ASN A 1 106 ? -23.121 4.731 25.701 1.00 82.81 106 ASN A C 1
ATOM 860 O O . ASN A 1 106 ? -22.054 4.411 26.232 1.00 82.81 106 ASN A O 1
ATOM 864 N N . PRO A 1 107 ? -23.425 4.269 24.469 1.00 82.38 107 PRO A N 1
ATOM 865 C CA . PRO A 1 107 ? -22.523 3.399 23.709 1.00 82.38 107 PRO A CA 1
ATOM 866 C C . PRO A 1 107 ? -21.180 4.063 23.369 1.00 82.38 107 PRO A C 1
ATOM 868 O O . PRO A 1 107 ? -20.202 3.360 23.116 1.00 82.38 107 PRO A O 1
ATOM 871 N N . LYS A 1 108 ? -21.093 5.400 23.430 1.00 82.81 108 LYS A N 1
ATOM 872 C CA . LYS A 1 108 ? -19.844 6.147 23.229 1.00 82.81 108 LYS A CA 1
ATOM 873 C C . LYS A 1 108 ? -18.733 5.727 24.195 1.00 82.81 108 LYS A C 1
ATOM 875 O O . LYS A 1 108 ? -17.572 5.847 23.833 1.00 82.81 108 LYS A O 1
ATOM 880 N N . ARG A 1 109 ? -19.050 5.184 25.378 1.00 86.00 109 ARG A N 1
ATOM 881 C CA . ARG A 1 109 ? -18.034 4.713 26.341 1.00 86.00 109 ARG A CA 1
ATOM 882 C C . ARG A 1 109 ? -17.154 3.578 25.817 1.00 86.00 109 ARG A C 1
ATOM 884 O O . ARG A 1 109 ? -16.131 3.271 26.420 1.00 86.00 109 ARG A O 1
ATOM 891 N N . PHE A 1 110 ? -17.585 2.895 24.762 1.00 90.88 110 PHE A N 1
ATOM 892 C CA . PHE A 1 110 ? -16.869 1.767 24.192 1.00 90.88 110 PHE A CA 1
ATOM 893 C C . PHE A 1 110 ? -15.889 2.212 23.106 1.00 90.88 110 PHE A C 1
ATOM 895 O O . PHE A 1 110 ? -16.056 3.240 22.462 1.00 90.88 110 PHE A O 1
ATOM 902 N N . THR A 1 111 ? -14.844 1.434 22.875 1.00 91.94 111 THR A N 1
ATOM 903 C CA . THR A 1 111 ? -13.852 1.668 21.831 1.00 91.94 111 THR A CA 1
ATOM 904 C C . THR A 1 111 ? -13.254 0.348 21.368 1.00 91.94 111 THR A C 1
ATOM 906 O O . THR A 1 111 ? -13.295 -0.661 22.075 1.00 91.94 111 THR A O 1
ATOM 909 N N . TYR A 1 112 ? -12.643 0.375 20.190 1.00 93.00 112 TYR A N 1
ATOM 910 C CA . TYR A 1 112 ? -11.861 -0.731 19.652 1.00 93.00 112 TYR A CA 1
ATOM 911 C C . TYR A 1 112 ? -10.366 -0.386 19.670 1.00 93.00 112 TYR A C 1
ATOM 913 O O . TYR A 1 112 ? -10.017 0.795 19.788 1.00 93.00 112 TYR A O 1
ATOM 921 N N . PRO A 1 113 ? -9.471 -1.388 19.593 1.00 91.56 113 PRO A N 1
ATOM 922 C CA . PRO A 1 113 ? -8.048 -1.150 19.381 1.00 91.56 113 PRO A CA 1
ATOM 923 C C . PRO A 1 113 ? -7.814 -0.341 18.102 1.00 91.56 113 PRO A C 1
ATOM 925 O O . PRO A 1 113 ? -8.358 -0.673 17.053 1.00 91.56 113 PRO A O 1
ATOM 928 N N . THR A 1 114 ? -6.979 0.693 18.185 1.00 90.75 114 THR A N 1
ATOM 929 C CA . THR A 1 114 ? -6.638 1.551 17.039 1.00 90.75 114 THR A CA 1
ATOM 930 C C . THR A 1 114 ? -5.852 0.807 15.965 1.00 90.75 114 THR A C 1
ATOM 932 O O . THR A 1 114 ? -5.975 1.136 14.797 1.00 90.75 114 THR A O 1
ATOM 935 N N . TYR A 1 115 ? -5.062 -0.198 16.346 1.00 91.69 115 TYR A N 1
ATOM 936 C CA . TYR A 1 115 ? -4.256 -1.004 15.432 1.00 91.69 115 TYR A CA 1
ATOM 937 C C . TYR A 1 115 ? -4.699 -2.461 15.535 1.00 91.69 115 TYR A C 1
ATOM 939 O O . TYR A 1 115 ? -4.697 -3.038 16.627 1.00 91.69 115 TYR A O 1
ATOM 947 N N . ILE A 1 116 ? -5.097 -3.042 14.408 1.00 92.25 116 ILE A N 1
ATOM 948 C CA . ILE A 1 116 ? -5.558 -4.426 14.302 1.00 92.25 116 ILE A CA 1
ATOM 949 C C . ILE A 1 116 ? -4.774 -5.072 13.164 1.00 92.25 116 ILE A C 1
ATOM 951 O O . ILE A 1 116 ? -4.925 -4.654 12.022 1.00 92.25 116 ILE A O 1
ATOM 955 N N . THR A 1 117 ? -3.969 -6.098 13.444 1.00 92.19 117 THR A N 1
ATOM 956 C CA . THR A 1 117 ? -3.335 -6.883 12.377 1.00 92.19 117 THR A CA 1
ATOM 957 C C . THR A 1 117 ? -3.963 -8.258 12.281 1.00 92.19 117 THR A C 1
ATOM 959 O O . THR A 1 117 ? -3.977 -9.012 13.253 1.00 92.19 117 THR A O 1
ATOM 962 N N . ILE A 1 118 ? -4.423 -8.588 11.082 1.00 91.25 118 ILE A N 1
ATOM 963 C CA . ILE A 1 118 ? -4.986 -9.877 10.717 1.00 91.25 118 ILE A CA 1
ATOM 964 C C . ILE A 1 118 ? -3.859 -10.818 10.292 1.00 91.25 118 ILE A C 1
ATOM 966 O O . ILE A 1 118 ? -3.056 -10.481 9.423 1.00 91.25 118 ILE A O 1
ATOM 970 N N . ASN A 1 119 ? -3.822 -12.000 10.900 1.00 90.38 119 ASN A N 1
ATOM 971 C CA . ASN A 1 119 ? -2.861 -13.052 10.594 1.00 90.38 119 ASN A CA 1
ATOM 972 C C . ASN A 1 119 ? -3.549 -14.192 9.827 1.00 90.38 119 ASN A C 1
ATOM 974 O O . ASN A 1 119 ? -4.473 -14.832 10.350 1.00 90.38 119 ASN A O 1
ATOM 978 N N . PHE A 1 120 ? -3.102 -14.429 8.594 1.00 84.62 120 PHE A N 1
ATOM 979 C CA . PHE A 1 120 ? -3.562 -15.531 7.746 1.00 84.62 120 PHE A CA 1
ATOM 980 C C . PHE A 1 120 ? -2.718 -16.798 7.899 1.00 84.62 120 PHE A C 1
ATOM 982 O O . PHE A 1 120 ? -3.225 -17.885 7.641 1.00 84.62 120 PHE A O 1
ATOM 989 N N . LYS A 1 121 ? -1.461 -16.684 8.339 1.00 82.25 121 LYS A N 1
ATOM 990 C CA . LYS A 1 121 ? -0.523 -17.817 8.446 1.00 82.25 121 LYS A CA 1
ATOM 991 C C . LYS A 1 121 ? -0.660 -18.627 9.737 1.00 82.25 121 LYS A C 1
ATOM 993 O O . LYS A 1 121 ? -0.130 -19.728 9.820 1.00 82.25 121 LYS A O 1
ATOM 998 N N . SER A 1 122 ? -1.320 -18.077 10.753 1.00 81.62 122 SER A N 1
ATOM 999 C CA . SER A 1 122 ? -1.499 -18.695 12.070 1.00 81.62 122 SER A CA 1
ATOM 1000 C C . SER A 1 122 ? -2.974 -18.888 12.406 1.00 81.62 122 SER A C 1
ATOM 1002 O O . SER A 1 122 ? -3.829 -18.091 12.005 1.00 81.62 122 SER A O 1
ATOM 1004 N N . ASP A 1 123 ? -3.265 -19.892 13.234 1.00 79.50 123 ASP A N 1
ATOM 1005 C CA . ASP A 1 123 ? -4.592 -20.097 13.821 1.00 79.50 123 ASP A CA 1
ATOM 1006 C C . ASP A 1 123 ? -5.038 -18.884 14.641 1.00 79.50 123 ASP A C 1
ATOM 1008 O O . ASP A 1 123 ? -6.201 -18.483 14.579 1.00 79.50 123 ASP A O 1
ATOM 1012 N N . ASN A 1 124 ? -4.100 -18.212 15.320 1.00 83.12 124 ASN A N 1
ATOM 1013 C CA . ASN A 1 124 ? -4.387 -16.965 16.017 1.00 83.12 124 ASN A CA 1
ATOM 1014 C C . ASN A 1 124 ? -4.684 -15.848 14.999 1.00 83.12 124 ASN A C 1
ATOM 1016 O O . ASN A 1 124 ? -3.778 -15.420 14.286 1.00 83.12 124 ASN A O 1
ATOM 1020 N N . PRO A 1 125 ? -5.928 -15.326 14.931 1.00 80.25 125 PRO A N 1
ATOM 1021 C CA . PRO A 1 125 ? -6.348 -14.380 13.894 1.00 80.25 125 PRO A CA 1
ATOM 1022 C C . PRO A 1 125 ? -5.706 -12.999 14.021 1.00 80.25 125 PRO A C 1
ATOM 1024 O O . PRO A 1 125 ? -5.745 -12.225 13.069 1.00 80.25 125 PRO A O 1
ATOM 1027 N N . LEU A 1 126 ? -5.159 -12.676 15.192 1.00 83.69 126 LEU A N 1
ATOM 1028 C CA . LEU A 1 126 ? -4.616 -11.366 15.519 1.00 83.69 126 LEU A CA 1
ATOM 1029 C C . LEU A 1 126 ? -3.119 -11.469 15.809 1.00 83.69 126 LEU A C 1
ATOM 1031 O O . LEU A 1 126 ? -2.685 -12.349 16.551 1.00 83.69 126 LEU A O 1
ATOM 1035 N N . THR A 1 127 ? -2.335 -10.540 15.265 1.00 79.19 127 THR A N 1
ATOM 1036 C CA . THR A 1 127 ? -0.895 -10.412 15.540 1.00 79.19 127 THR A CA 1
ATOM 1037 C C . THR A 1 127 ? -0.512 -8.964 15.861 1.00 79.19 127 THR A C 1
ATOM 1039 O O . THR A 1 127 ? -1.315 -8.048 15.699 1.00 79.19 127 THR A O 1
ATOM 1042 N N . LYS A 1 128 ? 0.712 -8.758 16.360 1.00 73.75 128 LYS A N 1
ATOM 1043 C CA . LYS A 1 128 ? 1.288 -7.428 16.636 1.00 73.75 128 LYS A CA 1
ATOM 1044 C C . LYS A 1 128 ? 2.172 -6.899 15.502 1.00 73.75 128 LYS A C 1
ATOM 1046 O O . LYS A 1 128 ? 2.512 -5.722 15.510 1.00 73.75 128 LYS A O 1
ATOM 1051 N N . THR A 1 129 ? 2.563 -7.748 14.555 1.00 72.44 129 THR A N 1
ATOM 1052 C CA . THR A 1 129 ? 3.358 -7.339 13.387 1.00 72.44 129 THR A CA 1
ATOM 1053 C C . THR A 1 129 ? 2.496 -6.514 12.438 1.00 72.44 129 THR A C 1
ATOM 1055 O O . THR A 1 129 ? 1.314 -6.795 12.312 1.00 72.44 129 THR A O 1
ATOM 1058 N N . TYR A 1 130 ? 3.049 -5.509 11.763 1.00 69.62 130 TYR A N 1
ATOM 1059 C CA . TYR A 1 130 ? 2.305 -4.669 10.820 1.00 69.62 130 TYR A CA 1
ATOM 1060 C C . TYR A 1 130 ? 3.112 -4.442 9.537 1.00 69.62 130 TYR A C 1
ATOM 1062 O O . TYR A 1 130 ? 4.322 -4.216 9.581 1.00 69.62 130 TYR A O 1
ATOM 1070 N N . LYS A 1 131 ? 2.435 -4.507 8.385 1.00 72.06 131 LYS A N 1
ATOM 1071 C CA . LYS A 1 131 ? 2.971 -4.103 7.080 1.00 72.06 131 LYS A CA 1
ATOM 1072 C C . LYS A 1 131 ? 2.341 -2.770 6.679 1.00 72.06 131 LYS A C 1
ATOM 1074 O O . LYS A 1 131 ? 1.139 -2.698 6.462 1.00 72.06 131 LYS A O 1
ATOM 1079 N N . ASN A 1 132 ? 3.154 -1.719 6.574 1.00 74.69 132 ASN A N 1
ATOM 1080 C CA . ASN A 1 132 ? 2.688 -0.346 6.316 1.00 74.69 132 ASN A CA 1
ATOM 1081 C C . ASN A 1 132 ? 2.806 0.069 4.839 1.00 74.69 132 ASN A C 1
ATOM 1083 O O . ASN A 1 132 ? 3.090 1.230 4.541 1.00 74.69 132 ASN A O 1
ATOM 1087 N N . TYR A 1 133 ? 2.670 -0.872 3.913 1.00 78.19 133 TYR A N 1
ATOM 1088 C CA . TYR A 1 133 ? 2.686 -0.594 2.481 1.00 78.19 133 TYR A CA 1
ATOM 1089 C C . TYR A 1 133 ? 1.552 -1.358 1.812 1.00 78.19 133 TYR A C 1
ATOM 1091 O O . TYR A 1 133 ? 1.203 -2.455 2.245 1.00 78.19 133 TYR A O 1
ATOM 1099 N N . LEU A 1 134 ? 0.956 -0.725 0.806 1.00 78.94 134 LEU A N 1
ATOM 1100 C CA . LEU A 1 134 ? -0.046 -1.337 -0.048 1.00 78.94 134 LEU A CA 1
ATOM 1101 C C . LEU A 1 134 ? 0.705 -2.113 -1.129 1.00 78.94 134 LEU A C 1
ATOM 1103 O O . LEU A 1 134 ? 1.617 -1.561 -1.743 1.00 78.94 134 LEU A O 1
ATOM 1107 N N . THR A 1 135 ? 0.349 -3.372 -1.334 1.00 79.56 135 THR A N 1
ATOM 1108 C CA . THR A 1 135 ? 0.846 -4.160 -2.462 1.00 79.56 135 THR A CA 1
ATOM 1109 C C . THR A 1 135 ? -0.183 -4.145 -3.587 1.00 79.56 135 THR A C 1
ATOM 1111 O O . THR A 1 135 ? -1.386 -4.100 -3.300 1.00 79.56 135 THR A O 1
ATOM 1114 N N . PRO A 1 136 ? 0.254 -4.190 -4.853 1.00 86.06 136 PRO A N 1
ATOM 1115 C CA . PRO A 1 136 ? -0.643 -4.391 -5.982 1.00 86.06 136 PRO A CA 1
ATOM 1116 C C . PRO A 1 136 ? -1.448 -5.683 -5.819 1.00 86.06 136 PRO A C 1
ATOM 1118 O O . PRO A 1 136 ? -0.973 -6.679 -5.267 1.00 86.06 136 PRO A O 1
ATOM 1121 N N . GLU A 1 137 ? -2.702 -5.680 -6.262 1.00 88.31 137 GLU A N 1
ATOM 1122 C CA . GLU A 1 137 ? -3.504 -6.902 -6.252 1.00 88.31 137 GLU A CA 1
ATOM 1123 C C . GLU A 1 137 ? -3.168 -7.759 -7.466 1.00 88.31 137 GLU A C 1
ATOM 1125 O O . GLU A 1 137 ? -2.967 -7.245 -8.567 1.00 88.31 137 GLU A O 1
ATOM 1130 N N . LYS A 1 138 ? -3.205 -9.081 -7.304 1.00 91.25 138 LYS A N 1
ATOM 1131 C CA . LYS A 1 138 ? -3.264 -9.979 -8.456 1.00 91.25 138 LYS A CA 1
ATOM 1132 C C . LYS A 1 138 ? -4.369 -9.554 -9.441 1.00 91.25 138 LYS A C 1
ATOM 1134 O O . LYS A 1 138 ? -5.525 -9.368 -9.064 1.00 91.25 138 LYS A O 1
ATOM 1139 N N . GLY A 1 139 ? -4.006 -9.477 -10.716 1.00 91.56 139 GLY A N 1
ATOM 1140 C CA . GLY A 1 139 ? -4.842 -9.029 -11.826 1.00 91.56 139 GLY A CA 1
ATOM 1141 C C . GLY A 1 139 ? -4.815 -7.517 -12.057 1.00 91.56 139 GLY A C 1
ATOM 1142 O O . GLY A 1 139 ? -5.522 -7.045 -12.945 1.00 91.56 139 GLY A O 1
ATOM 1143 N N . PHE A 1 140 ? -4.034 -6.759 -11.281 1.00 92.38 140 PHE A N 1
ATOM 1144 C CA . PHE A 1 140 ? -3.884 -5.322 -11.476 1.00 92.38 140 PHE A CA 1
ATOM 1145 C C . PHE A 1 140 ? -3.130 -5.020 -12.776 1.00 92.38 140 PHE A C 1
ATOM 1147 O O . PHE A 1 140 ? -2.088 -5.615 -13.059 1.00 92.38 140 PHE A O 1
ATOM 1154 N N . LEU A 1 141 ? -3.684 -4.091 -13.554 1.00 94.94 141 LEU A N 1
ATOM 1155 C CA . LEU A 1 141 ? -3.101 -3.568 -14.782 1.00 94.94 141 LEU A CA 1
ATOM 1156 C C . LEU A 1 141 ? -2.687 -2.119 -14.530 1.00 94.94 141 LEU A C 1
ATOM 1158 O O . LEU A 1 141 ? -3.537 -1.288 -14.203 1.00 94.94 141 LEU A O 1
ATOM 1162 N N . SER A 1 142 ? -1.400 -1.833 -14.683 1.00 94.12 142 SER A N 1
ATOM 1163 C CA . SER A 1 142 ? -0.823 -0.503 -14.495 1.00 94.12 142 SER A CA 1
ATOM 1164 C C . SER A 1 142 ? -0.283 0.040 -15.814 1.00 94.12 142 SER A C 1
ATOM 1166 O O . SER A 1 142 ? 0.189 -0.722 -16.656 1.00 94.12 142 SER A O 1
ATOM 1168 N N . PHE A 1 143 ? -0.341 1.360 -15.983 1.00 94.94 143 PHE A N 1
ATOM 1169 C CA . PHE A 1 143 ? 0.315 2.069 -17.080 1.00 94.94 143 PHE A CA 1
ATOM 1170 C C . PHE A 1 143 ? 1.536 2.801 -16.531 1.00 94.94 143 PHE A C 1
ATOM 1172 O O . PHE A 1 143 ? 1.427 3.526 -15.539 1.00 94.94 143 PHE A O 1
ATOM 1179 N N . LYS A 1 144 ? 2.677 2.643 -17.199 1.00 93.06 144 LYS A N 1
ATOM 1180 C CA . LYS A 1 144 ? 3.950 3.264 -16.833 1.00 93.06 144 LYS A CA 1
ATOM 1181 C C . LYS A 1 144 ? 4.356 4.298 -17.876 1.00 93.06 144 LYS A C 1
ATOM 1183 O O . LYS A 1 144 ? 4.182 4.091 -19.074 1.00 93.06 144 LYS A O 1
ATOM 1188 N N . ILE A 1 145 ? 4.909 5.412 -17.406 1.00 92.88 145 ILE A N 1
ATOM 1189 C CA . ILE A 1 145 ? 5.645 6.378 -18.224 1.00 92.88 145 ILE A CA 1
ATOM 1190 C C . ILE A 1 145 ? 6.988 6.582 -17.536 1.00 92.88 145 ILE A C 1
ATOM 1192 O O . ILE A 1 145 ? 7.027 6.943 -16.360 1.00 92.88 145 ILE A O 1
ATOM 1196 N N . SER A 1 146 ? 8.068 6.366 -18.276 1.00 90.00 146 SER A N 1
ATOM 1197 C CA . SER A 1 146 ? 9.429 6.394 -17.750 1.00 90.00 146 SER A CA 1
ATOM 1198 C C . SER A 1 146 ? 10.321 7.285 -18.604 1.00 90.00 146 SER A C 1
ATOM 1200 O O . SER A 1 146 ? 10.161 7.374 -19.825 1.00 90.00 146 SER A O 1
ATOM 1202 N N . ILE A 1 147 ? 11.286 7.927 -17.948 1.00 89.19 147 ILE A N 1
ATOM 1203 C CA . ILE A 1 147 ? 12.357 8.708 -18.573 1.00 89.19 147 ILE A CA 1
ATOM 1204 C C . ILE A 1 147 ? 13.665 7.965 -18.276 1.00 89.19 147 ILE A C 1
ATOM 1206 O O . ILE A 1 147 ? 14.204 8.117 -17.181 1.00 89.19 147 ILE A O 1
ATOM 1210 N N . PRO A 1 148 ? 14.145 7.101 -19.189 1.00 83.81 148 PRO A N 1
ATOM 1211 C CA . PRO A 1 148 ? 15.404 6.392 -19.007 1.00 83.81 148 PRO A CA 1
ATOM 1212 C C . PR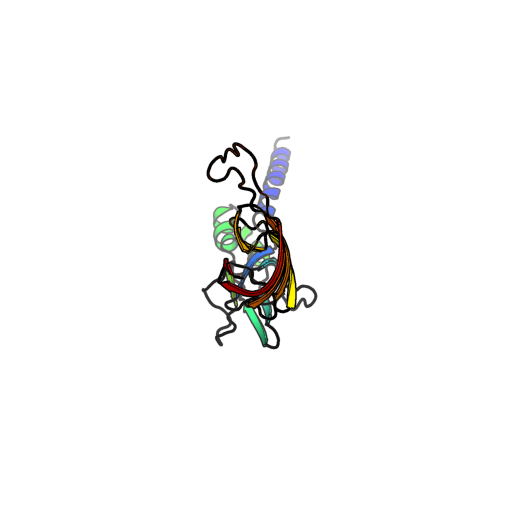O A 1 148 ? 16.591 7.360 -19.017 1.00 83.81 148 PRO A C 1
ATOM 1214 O O . PRO A 1 148 ? 16.872 8.005 -20.033 1.00 83.81 148 PRO A O 1
ATOM 1217 N N . GLU A 1 149 ? 17.301 7.426 -17.892 1.00 80.69 149 GLU A N 1
ATOM 1218 C CA . GLU A 1 149 ? 18.534 8.194 -17.737 1.00 80.69 149 GLU A CA 1
ATOM 1219 C C . GLU A 1 149 ? 19.749 7.261 -17.851 1.00 80.69 149 GLU A C 1
ATOM 1221 O O . GLU A 1 149 ? 19.910 6.334 -17.061 1.00 80.69 149 GLU A O 1
ATOM 1226 N N . GLY A 1 150 ? 20.624 7.509 -18.829 1.00 82.00 150 GLY A N 1
ATOM 1227 C CA . GLY A 1 150 ? 21.848 6.725 -19.037 1.00 82.00 150 GLY A CA 1
ATOM 1228 C C . GLY A 1 150 ? 21.639 5.497 -19.928 1.00 82.00 150 GLY A C 1
ATOM 1229 O O . GLY A 1 150 ? 21.567 4.360 -19.474 1.00 82.00 150 GLY A O 1
ATOM 1230 N N . ASN A 1 151 ? 21.603 5.737 -21.231 1.00 82.44 151 ASN A N 1
ATOM 1231 C CA . ASN A 1 151 ? 21.352 4.767 -22.283 1.00 82.44 151 ASN A CA 1
ATOM 1232 C C . ASN A 1 151 ? 22.660 4.451 -23.013 1.00 82.44 151 ASN A C 1
ATOM 1234 O O . ASN A 1 151 ? 23.252 5.340 -23.621 1.00 82.44 151 ASN A O 1
ATOM 1238 N N . HIS A 1 152 ? 23.091 3.189 -22.997 1.00 85.88 152 HIS A N 1
ATOM 1239 C CA . HIS A 1 152 ? 24.198 2.697 -23.819 1.00 85.88 152 HIS A CA 1
ATOM 1240 C C . HIS A 1 152 ? 23.656 1.811 -24.938 1.00 85.88 152 HIS A C 1
ATOM 1242 O O . HIS A 1 152 ? 22.961 0.833 -24.670 1.00 85.88 152 HIS A O 1
ATOM 1248 N N . PHE A 1 153 ? 23.997 2.118 -26.186 1.00 85.88 153 PHE A N 1
ATOM 1249 C CA . PHE A 1 153 ? 23.510 1.368 -27.339 1.00 85.88 153 PHE A CA 1
ATOM 1250 C C . PHE A 1 153 ? 24.611 1.063 -28.342 1.00 85.88 153 PHE A C 1
ATOM 1252 O O . PHE A 1 153 ? 25.471 1.888 -28.646 1.00 85.88 153 PHE A O 1
ATOM 1259 N N . TYR A 1 154 ? 24.524 -0.142 -28.901 1.00 87.12 154 TYR A N 1
ATOM 1260 C CA . TYR A 1 154 ? 25.345 -0.605 -30.007 1.00 87.12 154 TYR A CA 1
ATOM 1261 C C . TYR A 1 154 ? 24.460 -0.724 -31.243 1.00 87.12 154 TYR A C 1
ATOM 1263 O O . TYR A 1 154 ? 23.634 -1.630 -31.341 1.00 87.12 154 TYR A O 1
ATOM 1271 N N . LEU A 1 155 ? 24.584 0.233 -32.160 1.00 86.69 155 LEU A N 1
ATOM 1272 C CA . LEU A 1 155 ? 23.682 0.363 -33.303 1.00 86.69 155 LEU A CA 1
ATOM 1273 C C . LEU A 1 155 ? 24.440 0.613 -34.605 1.00 86.69 155 LEU A C 1
ATOM 1275 O O . LEU A 1 155 ? 25.578 1.089 -34.609 1.00 86.69 155 LEU A O 1
ATOM 1279 N N . ASN A 1 156 ? 23.810 0.246 -35.720 1.00 85.12 156 ASN A N 1
ATOM 1280 C CA . ASN A 1 156 ? 24.346 0.495 -37.052 1.00 85.12 156 ASN A CA 1
ATOM 1281 C C . ASN A 1 156 ? 24.142 1.973 -37.415 1.00 85.12 156 ASN A C 1
ATOM 1283 O O . ASN A 1 156 ? 23.010 2.436 -37.529 1.00 85.12 156 ASN A O 1
ATOM 1287 N N . LYS A 1 157 ? 25.243 2.702 -37.614 1.00 80.88 157 LYS A N 1
ATOM 1288 C CA . LYS A 1 157 ? 25.271 4.138 -37.932 1.00 80.88 157 LYS A CA 1
ATOM 1289 C C . LYS A 1 157 ? 25.373 4.417 -39.440 1.00 80.88 157 LYS A C 1
ATOM 1291 O O . LYS A 1 157 ? 25.830 5.480 -39.846 1.00 80.88 157 LYS A O 1
ATOM 1296 N N . GLY A 1 158 ? 25.015 3.449 -40.285 1.00 79.94 158 GLY A N 1
ATOM 1297 C CA . GLY A 1 158 ? 25.079 3.539 -41.749 1.00 79.94 158 GLY A CA 1
ATOM 1298 C C . GLY A 1 158 ? 26.431 3.114 -42.330 1.00 79.94 158 GLY A C 1
ATOM 1299 O O . GLY A 1 158 ? 26.460 2.320 -43.263 1.00 79.94 158 GLY A O 1
ATOM 1300 N N . ASN A 1 159 ? 27.544 3.552 -41.731 1.00 80.38 159 ASN A N 1
ATOM 1301 C CA . ASN A 1 159 ? 28.905 3.167 -42.150 1.00 80.38 159 ASN A CA 1
ATOM 1302 C C . ASN A 1 159 ? 29.489 1.991 -41.342 1.00 80.38 159 ASN A C 1
ATOM 1304 O O . ASN A 1 159 ? 30.674 1.684 -41.459 1.00 80.38 159 ASN A O 1
ATOM 1308 N N . GLY A 1 160 ? 28.676 1.355 -40.496 1.00 84.00 160 GLY A N 1
ATOM 1309 C CA . GLY A 1 160 ? 29.089 0.269 -39.612 1.00 84.00 160 GLY A CA 1
ATOM 1310 C C . GLY A 1 160 ? 28.423 0.342 -38.241 1.00 84.00 160 GLY A C 1
ATOM 1311 O O . GLY A 1 160 ? 27.671 1.270 -37.937 1.00 84.00 160 GLY A O 1
ATOM 1312 N N . TYR A 1 161 ? 28.709 -0.649 -37.400 1.00 87.31 161 TYR A N 1
ATOM 1313 C CA . TYR A 1 161 ? 28.238 -0.672 -36.019 1.00 87.31 161 TYR A CA 1
ATOM 1314 C C . TYR A 1 161 ? 29.147 0.151 -35.112 1.00 87.31 161 TYR A C 1
ATOM 1316 O O . TYR A 1 161 ? 30.371 0.115 -35.236 1.00 87.31 161 TYR A O 1
ATOM 1324 N N . GLY A 1 162 ? 28.547 0.863 -34.162 1.00 85.88 162 GLY A N 1
ATOM 1325 C CA . GLY A 1 162 ? 29.293 1.623 -33.172 1.00 85.88 162 GLY A CA 1
ATOM 1326 C C . GLY A 1 162 ? 28.514 1.822 -31.884 1.00 85.88 162 GLY A C 1
ATOM 1327 O O . GLY A 1 162 ? 27.282 1.818 -31.873 1.00 85.88 162 GLY A O 1
ATOM 1328 N N . ASN A 1 163 ? 29.259 2.036 -30.802 1.00 87.00 163 ASN A N 1
ATOM 1329 C CA . ASN A 1 163 ? 28.683 2.431 -29.526 1.00 87.00 163 ASN A CA 1
ATOM 1330 C C . ASN A 1 163 ? 28.214 3.885 -29.590 1.00 87.00 163 ASN A C 1
ATOM 1332 O O . ASN A 1 163 ? 28.792 4.731 -30.289 1.00 87.00 163 ASN A O 1
ATOM 1336 N N . SER A 1 164 ? 27.165 4.182 -28.847 1.00 84.75 164 SER A N 1
ATOM 1337 C CA . SER A 1 164 ? 26.799 5.539 -28.499 1.00 84.75 164 SER A CA 1
ATOM 1338 C C . SER A 1 164 ? 26.098 5.540 -27.145 1.00 84.75 164 SER A C 1
ATOM 1340 O O . SER A 1 164 ? 25.594 4.514 -26.681 1.00 84.75 164 SER A O 1
ATOM 1342 N N . PHE A 1 165 ? 26.187 6.676 -26.471 1.00 84.69 165 PHE A N 1
ATOM 1343 C CA . PHE A 1 165 ? 25.752 6.836 -25.098 1.00 84.69 165 PHE A CA 1
ATOM 1344 C C . PHE A 1 165 ? 25.022 8.163 -24.965 1.00 84.69 165 PHE A C 1
ATOM 1346 O O . PHE A 1 165 ? 25.491 9.165 -25.499 1.00 84.69 165 PHE A O 1
ATOM 1353 N N . GLY A 1 166 ? 23.900 8.171 -24.257 1.00 81.94 166 GLY A N 1
ATOM 1354 C CA . GLY A 1 166 ? 23.147 9.388 -23.974 1.00 81.94 166 GLY A CA 1
ATOM 1355 C C . GLY A 1 166 ? 22.355 9.285 -22.695 1.00 81.94 166 GLY A C 1
ATOM 1356 O O . GLY A 1 166 ? 22.277 8.231 -22.079 1.00 81.94 166 GLY A O 1
ATOM 1357 N N . PHE A 1 167 ? 21.745 10.390 -22.293 1.00 80.75 167 PHE A N 1
ATOM 1358 C CA . PHE A 1 167 ? 21.043 10.482 -21.014 1.00 80.75 167 PHE A CA 1
ATOM 1359 C C . PHE A 1 167 ? 19.541 10.685 -21.159 1.00 80.75 167 PHE A C 1
ATOM 1361 O O . PHE A 1 167 ? 18.847 10.721 -20.152 1.00 80.75 167 PHE A O 1
ATOM 1368 N N . LEU A 1 168 ? 19.039 10.809 -22.388 1.00 86.19 168 LEU A N 1
ATOM 1369 C CA . LEU A 1 168 ? 17.642 11.125 -22.636 1.00 86.19 168 LEU A CA 1
ATOM 1370 C C . LEU A 1 168 ? 16.923 9.977 -23.345 1.00 86.19 168 LEU A C 1
ATOM 1372 O O . LEU A 1 168 ? 17.367 9.471 -24.380 1.00 86.19 168 LEU A O 1
ATOM 1376 N N . GLY A 1 169 ? 15.764 9.631 -22.804 1.00 88.12 169 GLY A N 1
ATOM 1377 C CA . GLY A 1 169 ? 14.804 8.732 -23.413 1.00 88.12 169 GLY A CA 1
ATOM 1378 C C . GLY A 1 169 ? 13.395 9.015 -22.913 1.00 88.12 169 GLY A C 1
ATOM 1379 O O . GLY A 1 169 ? 13.196 9.699 -21.910 1.00 88.12 169 GLY A O 1
ATOM 1380 N N . ILE A 1 170 ? 12.412 8.462 -23.607 1.00 91.62 170 ILE A N 1
ATOM 1381 C CA . ILE A 1 170 ? 11.028 8.400 -23.149 1.00 91.62 170 ILE A CA 1
ATOM 1382 C C . ILE A 1 170 ? 10.487 7.016 -23.459 1.00 91.62 170 ILE A C 1
ATOM 1384 O O . ILE A 1 170 ? 10.729 6.473 -24.536 1.00 91.62 170 ILE A O 1
ATOM 1388 N N . SER A 1 171 ? 9.754 6.447 -22.517 1.00 94.06 171 SER A N 1
ATOM 1389 C CA . SER A 1 171 ? 9.127 5.142 -22.681 1.00 94.06 171 SER A CA 1
ATOM 1390 C C . SER A 1 171 ? 7.761 5.123 -22.030 1.00 94.06 171 SER A C 1
ATOM 1392 O O . SER A 1 171 ? 7.504 5.830 -21.053 1.00 94.06 171 SER A O 1
ATOM 1394 N N . GLY A 1 172 ? 6.876 4.345 -22.631 1.00 95.88 172 GLY A N 1
ATOM 1395 C CA . GLY A 1 172 ? 5.561 4.050 -22.104 1.00 95.88 172 GLY A CA 1
ATOM 1396 C C . GLY A 1 172 ? 5.355 2.548 -22.122 1.00 95.88 172 GLY A C 1
ATOM 1397 O O . GLY A 1 172 ? 5.754 1.877 -23.076 1.00 95.88 172 GLY A O 1
ATOM 1398 N N . GLY A 1 173 ? 4.706 2.039 -21.087 1.00 94.88 173 GLY A N 1
ATOM 1399 C CA . GLY A 1 173 ? 4.514 0.610 -20.938 1.00 94.88 173 GLY A CA 1
ATOM 1400 C C . GLY A 1 173 ? 3.308 0.237 -20.112 1.00 94.88 173 GLY A C 1
ATOM 1401 O O . GLY A 1 173 ? 2.557 1.080 -19.607 1.00 94.88 173 GLY A O 1
ATOM 1402 N N . ILE A 1 174 ? 3.113 -1.069 -20.029 1.00 96.12 174 ILE A N 1
ATOM 1403 C CA . ILE A 1 174 ? 2.016 -1.701 -19.316 1.00 96.12 174 ILE A CA 1
ATOM 1404 C C . ILE A 1 174 ? 2.600 -2.787 -18.421 1.00 96.12 174 ILE A C 1
ATOM 1406 O O . ILE A 1 174 ? 3.380 -3.622 -18.873 1.00 96.12 174 ILE A O 1
ATOM 1410 N N . GLU A 1 175 ? 2.152 -2.813 -17.172 1.00 95.88 175 GLU A N 1
ATOM 1411 C CA . GLU A 1 175 ? 2.509 -3.841 -16.200 1.00 95.88 175 GLU A CA 1
ATOM 1412 C C . GLU A 1 175 ? 1.267 -4.632 -15.808 1.00 95.88 175 GLU A C 1
ATOM 1414 O O . GLU A 1 175 ? 0.257 -4.074 -15.369 1.00 95.88 175 GLU A O 1
ATOM 1419 N N . TYR A 1 176 ? 1.349 -5.952 -15.940 1.00 95.88 176 TYR A N 1
ATOM 1420 C CA . TYR A 1 176 ? 0.303 -6.870 -15.516 1.00 95.88 176 TYR A CA 1
ATOM 1421 C C . TYR A 1 176 ? 0.769 -7.717 -14.333 1.00 95.88 176 TYR A C 1
ATOM 1423 O O . TYR A 1 176 ? 1.652 -8.568 -14.463 1.00 95.88 176 TYR A O 1
ATOM 1431 N N . TYR A 1 177 ? 0.141 -7.524 -13.175 1.00 95.25 177 TYR A N 1
ATOM 1432 C CA . TYR A 1 177 ? 0.436 -8.271 -11.955 1.00 95.25 177 TYR A CA 1
ATOM 1433 C C . TYR A 1 177 ? -0.269 -9.627 -11.961 1.00 95.25 177 TYR A C 1
ATOM 1435 O O . TYR A 1 177 ? -1.450 -9.735 -11.639 1.00 95.25 177 TYR A O 1
ATOM 1443 N N . PHE A 1 178 ? 0.446 -10.704 -12.282 1.00 93.56 178 PHE A N 1
ATOM 1444 C CA . PHE A 1 178 ? -0.106 -12.065 -12.205 1.00 93.56 178 PHE A CA 1
ATOM 1445 C C . PHE A 1 178 ? -0.043 -12.660 -10.784 1.00 93.56 178 PHE A C 1
ATOM 1447 O O . PHE A 1 178 ? -0.647 -13.702 -10.509 1.00 93.56 178 PHE A O 1
ATOM 1454 N N . SER A 1 179 ? 0.654 -11.985 -9.868 1.00 91.50 179 SER A N 1
ATOM 1455 C CA . SER A 1 179 ? 0.723 -12.259 -8.431 1.00 91.50 179 SER A CA 1
ATOM 1456 C C . SER A 1 179 ? 0.809 -10.934 -7.662 1.00 91.50 179 SER A C 1
ATOM 1458 O O . SER A 1 179 ? 1.106 -9.907 -8.260 1.00 91.50 179 SER A O 1
ATOM 1460 N N . ASP A 1 180 ? 0.624 -10.938 -6.340 1.00 89.31 180 ASP A N 1
ATOM 1461 C CA . ASP A 1 180 ? 0.747 -9.718 -5.508 1.00 89.31 180 ASP A CA 1
ATOM 1462 C C . ASP A 1 180 ? 2.183 -9.173 -5.425 1.00 89.31 180 ASP A C 1
ATOM 1464 O O . ASP A 1 180 ? 2.434 -8.141 -4.808 1.00 89.31 180 ASP A O 1
ATOM 1468 N N . LYS A 1 181 ? 3.140 -9.923 -5.980 1.00 89.00 181 LYS A N 1
ATOM 1469 C CA . LYS A 1 181 ? 4.566 -9.611 -5.949 1.00 89.00 181 LYS A CA 1
ATOM 1470 C C . LYS A 1 181 ? 5.197 -9.537 -7.332 1.00 89.00 181 LYS A C 1
ATOM 1472 O O . LYS A 1 181 ? 6.186 -8.840 -7.4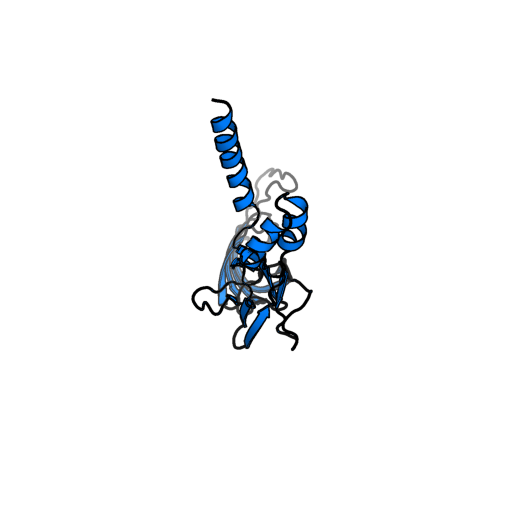76 1.00 89.00 181 LYS A O 1
ATOM 1477 N N . TYR A 1 182 ? 4.689 -10.285 -8.305 1.00 93.25 182 TYR A N 1
ATOM 1478 C CA . TYR A 1 182 ? 5.335 -10.451 -9.604 1.00 93.25 182 TYR A CA 1
ATOM 1479 C C . TYR A 1 182 ? 4.445 -9.894 -10.705 1.00 93.25 182 TYR A C 1
ATOM 1481 O O . TYR A 1 182 ? 3.239 -10.174 -10.725 1.00 93.25 182 TYR A O 1
ATOM 1489 N N . CYS A 1 183 ? 5.054 -9.156 -11.625 1.00 95.50 183 CYS A N 1
ATOM 1490 C CA . CYS A 1 183 ? 4.392 -8.603 -12.794 1.00 95.50 183 CYS A CA 1
ATOM 1491 C C . CYS A 1 183 ? 5.143 -8.964 -14.077 1.00 95.50 183 CYS A C 1
ATOM 1493 O O . CYS A 1 183 ? 6.316 -9.333 -14.073 1.00 95.50 183 CYS A O 1
ATOM 1495 N N . MET A 1 184 ? 4.419 -8.905 -15.186 1.00 96.25 184 MET A N 1
ATOM 1496 C CA . MET A 1 184 ? 4.997 -8.896 -16.519 1.00 96.25 184 MET A CA 1
ATOM 1497 C C . MET A 1 184 ? 4.907 -7.467 -17.028 1.00 96.25 184 MET A C 1
ATOM 1499 O O . MET A 1 184 ? 3.812 -6.904 -17.084 1.00 96.25 184 MET A O 1
ATOM 1503 N N . ASN A 1 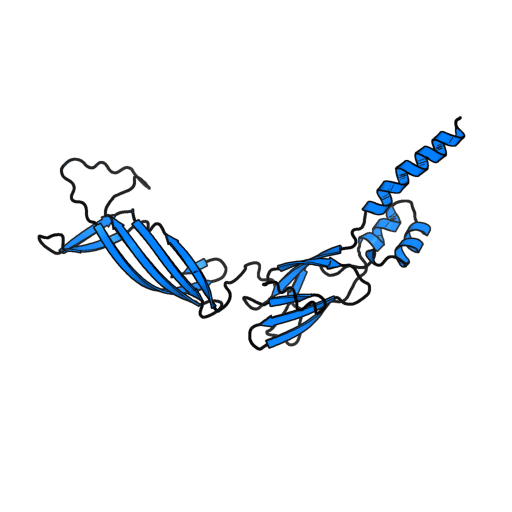185 ? 6.053 -6.898 -17.359 1.00 95.62 185 ASN A N 1
ATOM 1504 C CA . ASN A 1 185 ? 6.184 -5.545 -17.858 1.00 95.62 185 ASN A CA 1
ATOM 1505 C C . ASN A 1 185 ? 6.447 -5.586 -19.369 1.00 95.62 185 ASN A C 1
ATOM 1507 O O . ASN A 1 185 ? 7.120 -6.487 -19.875 1.00 95.62 185 ASN A O 1
ATOM 1511 N N . THR A 1 186 ? 5.870 -4.649 -20.109 1.00 95.75 186 THR A N 1
ATOM 1512 C CA . THR A 1 186 ? 6.131 -4.460 -21.536 1.00 95.75 186 THR A CA 1
ATOM 1513 C C . THR A 1 186 ? 6.236 -2.975 -21.812 1.00 95.75 186 THR A C 1
ATOM 1515 O O . THR A 1 186 ? 5.243 -2.254 -21.687 1.00 95.75 186 THR A O 1
ATOM 1518 N N . ASP A 1 187 ? 7.423 -2.543 -22.218 1.00 94.75 187 ASP A N 1
ATOM 1519 C CA . ASP A 1 187 ? 7.735 -1.149 -22.502 1.00 94.75 187 ASP A CA 1
ATOM 1520 C C . ASP A 1 187 ? 8.046 -0.957 -23.988 1.00 94.75 187 ASP A C 1
ATOM 1522 O O . ASP A 1 187 ? 8.628 -1.816 -24.655 1.00 94.75 187 ASP A O 1
ATOM 1526 N N . ILE A 1 188 ? 7.659 0.203 -24.514 1.00 95.25 188 ILE A N 1
ATOM 1527 C CA . ILE A 1 188 ? 8.108 0.713 -25.808 1.00 95.25 188 ILE A CA 1
ATOM 1528 C C . ILE A 1 188 ? 8.639 2.120 -25.578 1.00 95.25 188 ILE A C 1
ATOM 1530 O O . ILE A 1 188 ? 7.984 2.958 -24.952 1.00 95.25 188 ILE A O 1
ATOM 1534 N N . GLY A 1 189 ? 9.822 2.403 -26.109 1.00 93.56 189 GLY A N 1
ATOM 1535 C CA . GLY A 1 189 ? 10.456 3.692 -25.905 1.00 93.56 189 GLY A CA 1
ATOM 1536 C C . GLY A 1 189 ? 11.342 4.140 -27.047 1.00 93.56 189 GLY A C 1
ATOM 1537 O O . GLY A 1 189 ? 11.690 3.383 -27.953 1.00 93.56 189 GLY A O 1
ATOM 1538 N N . ALA A 1 190 ? 11.706 5.412 -26.981 1.00 92.31 190 ALA A N 1
ATOM 1539 C CA . ALA A 1 190 ? 12.685 6.038 -27.845 1.00 92.31 190 ALA A CA 1
ATOM 1540 C C . ALA A 1 190 ? 13.824 6.600 -26.991 1.00 92.31 190 ALA A C 1
ATOM 1542 O O . ALA A 1 190 ? 13.589 7.253 -25.974 1.00 92.31 190 ALA A O 1
ATOM 1543 N N . LEU A 1 191 ? 15.055 6.358 -27.425 1.00 89.88 191 LEU A N 1
ATOM 1544 C CA . LEU A 1 191 ? 16.290 6.779 -26.770 1.00 89.88 191 LEU A CA 1
ATOM 1545 C C . LEU A 1 191 ? 17.116 7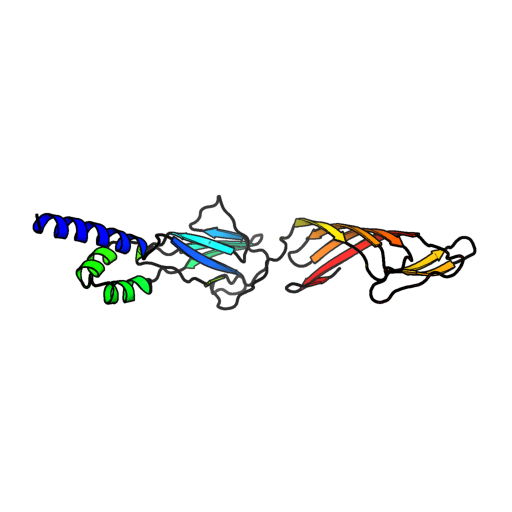.623 -27.737 1.00 89.88 191 LEU A C 1
ATOM 1547 O O . LEU A 1 191 ? 17.066 7.434 -28.957 1.00 89.88 191 LEU A O 1
ATOM 1551 N N . THR A 1 192 ? 17.914 8.531 -27.189 1.00 88.25 192 THR A N 1
ATOM 1552 C CA . THR A 1 192 ? 18.861 9.339 -27.960 1.00 88.25 192 THR A CA 1
ATOM 1553 C C . THR A 1 192 ? 20.208 9.435 -27.251 1.00 88.25 192 THR A C 1
ATOM 1555 O O . THR A 1 192 ? 20.294 9.282 -26.032 1.00 88.25 192 THR A O 1
ATOM 1558 N N . ASP A 1 193 ? 21.270 9.708 -28.012 1.00 84.19 193 ASP A N 1
ATOM 1559 C CA . ASP A 1 193 ? 22.617 9.967 -27.479 1.00 84.19 193 ASP A CA 1
ATOM 1560 C C . ASP A 1 193 ? 22.796 11.383 -26.938 1.00 84.19 193 ASP A C 1
ATOM 1562 O O . ASP A 1 193 ? 23.895 11.801 -26.582 1.00 84.19 193 ASP A O 1
ATOM 1566 N N . PHE A 1 194 ? 21.704 12.136 -26.840 1.00 80.44 194 PHE A N 1
ATOM 1567 C CA . PHE A 1 194 ? 21.751 13.474 -26.296 1.00 80.44 194 PHE A CA 1
ATOM 1568 C C . PHE A 1 194 ? 22.155 13.464 -24.815 1.00 80.44 194 PHE A C 1
ATOM 1570 O O . PHE A 1 194 ? 21.485 12.868 -23.966 1.00 80.44 194 PHE A O 1
ATOM 1577 N N . PHE A 1 195 ? 23.241 14.172 -24.504 1.00 73.94 195 PHE A N 1
ATOM 1578 C CA . PHE A 1 195 ? 23.638 14.476 -23.136 1.00 73.94 195 PHE A CA 1
ATOM 1579 C C . PHE A 1 195 ? 22.829 15.676 -22.643 1.00 73.94 195 PHE A C 1
ATOM 1581 O O . PHE A 1 195 ? 22.991 16.794 -23.138 1.00 73.94 195 PHE A O 1
ATOM 1588 N N . GLN A 1 196 ? 21.948 15.439 -21.673 1.00 68.88 196 GLN A N 1
ATOM 1589 C CA . GLN A 1 196 ? 21.348 16.498 -20.865 1.00 68.88 196 GLN A CA 1
ATOM 1590 C C . GLN A 1 196 ? 22.425 17.008 -19.880 1.00 68.88 196 GLN A C 1
ATOM 1592 O O . GLN A 1 196 ? 23.241 16.198 -19.446 1.00 68.88 196 GLN A O 1
ATOM 1597 N N . PRO A 1 197 ? 22.477 18.305 -19.505 1.00 63.72 197 PRO A N 1
ATOM 1598 C CA . PRO A 1 197 ? 23.555 18.886 -18.679 1.00 63.72 197 PRO A CA 1
ATOM 1599 C C . PRO A 1 197 ? 23.583 18.412 -17.210 1.00 63.72 197 PRO A C 1
ATOM 1601 O O . PRO A 1 197 ? 24.114 19.092 -16.334 1.00 63.72 197 PRO A O 1
ATOM 1604 N N . VAL A 1 198 ? 22.992 17.255 -16.921 1.00 63.03 198 VAL A N 1
ATOM 1605 C CA . VAL A 1 198 ? 22.958 16.617 -15.610 1.00 63.03 198 VAL A CA 1
ATOM 1606 C C . VAL A 1 198 ? 23.795 15.338 -15.710 1.00 63.03 198 VAL A C 1
ATOM 1608 O O . VAL A 1 198 ? 23.471 14.489 -16.538 1.00 63.03 198 VAL A O 1
ATOM 1611 N N . PRO A 1 199 ? 24.866 15.164 -14.911 1.00 62.16 199 PRO A N 1
ATOM 1612 C CA . PRO A 1 199 ? 25.320 16.010 -13.800 1.00 62.16 199 PRO A CA 1
ATOM 1613 C C . PRO A 1 199 ? 26.290 17.154 -14.178 1.00 62.16 199 PRO A C 1
ATOM 1615 O O . PRO A 1 199 ? 26.671 17.915 -13.291 1.00 62.16 199 PRO A O 1
ATOM 1618 N N . ALA A 1 200 ? 26.716 17.283 -15.442 1.00 66.31 200 ALA A N 1
ATOM 1619 C CA . ALA A 1 200 ? 27.651 18.324 -15.890 1.00 66.31 200 ALA A CA 1
ATOM 1620 C C . ALA A 1 200 ? 27.320 18.842 -17.306 1.00 66.31 200 ALA A C 1
ATOM 1622 O O . ALA A 1 200 ? 26.797 18.078 -18.122 1.00 66.31 200 ALA A O 1
ATOM 1623 N N . PRO A 1 201 ? 27.628 20.117 -17.623 1.00 69.81 201 PRO A N 1
ATOM 1624 C CA . PRO A 1 201 ? 27.426 20.676 -18.957 1.00 69.81 201 PRO A CA 1
ATOM 1625 C C . PRO A 1 201 ? 28.322 19.990 -19.995 1.00 69.81 201 PRO A C 1
ATOM 1627 O O . PRO A 1 201 ? 29.484 19.685 -19.729 1.00 69.81 201 PRO A O 1
ATOM 1630 N N . VAL A 1 202 ? 27.769 19.771 -21.189 1.00 72.81 202 VAL A N 1
ATOM 1631 C CA . VAL A 1 202 ? 28.481 19.213 -22.343 1.00 72.81 202 VAL A CA 1
ATOM 1632 C C . VAL A 1 202 ? 28.422 20.228 -23.476 1.00 72.81 202 VAL A C 1
ATOM 1634 O O . VAL A 1 202 ? 27.340 20.545 -23.971 1.00 72.81 202 VAL A O 1
ATOM 1637 N N . ASP A 1 203 ? 29.589 20.712 -23.892 1.00 73.69 203 ASP A N 1
ATOM 1638 C CA . ASP A 1 203 ? 29.723 21.616 -25.030 1.00 73.69 203 ASP A CA 1
ATOM 1639 C C . ASP A 1 203 ? 29.987 20.813 -26.308 1.00 73.69 203 ASP A C 1
ATOM 1641 O O . ASP A 1 203 ? 30.994 20.113 -26.437 1.00 73.69 203 ASP A O 1
ATOM 1645 N N . TYR A 1 204 ? 29.084 20.923 -27.282 1.00 70.94 204 TYR A N 1
ATOM 1646 C CA . TYR A 1 204 ? 29.252 20.299 -28.594 1.00 70.94 204 TYR A CA 1
ATOM 1647 C C . TYR A 1 204 ? 29.994 21.263 -29.529 1.00 70.94 204 TYR A C 1
ATOM 1649 O O . TYR A 1 204 ? 29.383 22.097 -30.197 1.00 70.94 204 TYR A O 1
ATOM 1657 N N . LEU A 1 205 ? 31.326 21.167 -29.571 1.00 70.75 205 LEU A N 1
ATOM 1658 C CA . LEU A 1 205 ? 32.160 21.927 -30.507 1.00 70.75 205 LEU A CA 1
ATOM 1659 C C . LEU A 1 205 ? 32.353 21.129 -31.810 1.00 70.75 205 LEU A C 1
ATOM 1661 O O . LEU A 1 205 ? 33.009 20.090 -31.817 1.00 70.75 205 LEU A O 1
ATOM 1665 N N . GLY A 1 206 ? 31.796 21.623 -32.921 1.00 76.06 206 GLY A N 1
ATOM 1666 C CA . GLY A 1 206 ? 31.916 21.012 -34.254 1.00 76.06 206 GLY A CA 1
ATOM 1667 C C . GLY A 1 206 ? 30.710 20.163 -34.682 1.00 76.06 206 GLY A C 1
ATOM 1668 O O . GLY A 1 206 ? 29.624 20.256 -34.114 1.00 76.06 206 GLY A O 1
ATOM 1669 N N . THR A 1 207 ? 30.876 19.353 -35.732 1.00 71.19 207 THR A N 1
ATOM 1670 C CA . THR A 1 207 ? 29.822 18.451 -36.228 1.00 71.19 207 THR A CA 1
ATOM 1671 C C . THR A 1 207 ? 29.655 17.257 -35.293 1.00 71.19 207 THR A C 1
ATOM 1673 O O . THR A 1 207 ? 30.548 16.417 -35.195 1.00 71.19 207 THR A O 1
ATOM 1676 N N . TYR A 1 208 ? 28.497 17.158 -34.646 1.00 72.38 208 TYR A N 1
ATOM 1677 C CA . TYR A 1 208 ? 28.134 16.037 -33.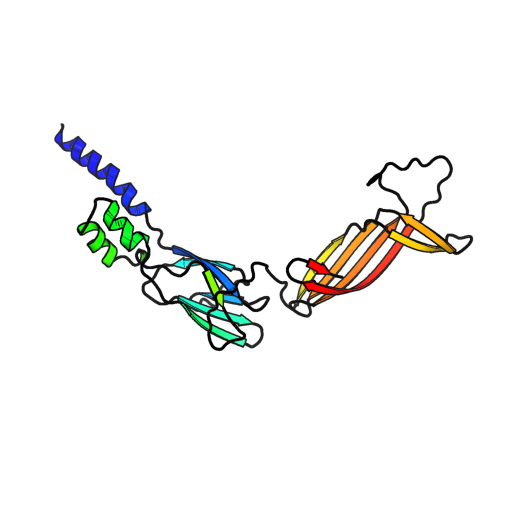783 1.00 72.38 208 TYR A CA 1
ATOM 1678 C C . TYR A 1 208 ? 27.147 15.101 -34.494 1.00 72.38 208 TYR A C 1
ATOM 1680 O O . TYR A 1 208 ? 26.164 15.552 -35.085 1.00 72.38 208 TYR A O 1
ATOM 1688 N N . GLN A 1 209 ? 27.409 13.793 -34.443 1.00 74.06 209 GLN A N 1
ATOM 1689 C CA . GLN A 1 209 ? 26.499 12.773 -34.964 1.00 74.06 209 GLN A CA 1
ATOM 1690 C C . GLN A 1 209 ? 25.514 12.360 -33.876 1.00 74.06 209 GLN A C 1
ATOM 1692 O O . GLN A 1 209 ? 25.931 11.901 -32.818 1.00 74.06 209 GLN A O 1
ATOM 1697 N N . ARG A 1 210 ? 24.219 12.500 -34.172 1.00 79.19 210 ARG A N 1
ATOM 1698 C CA . ARG A 1 210 ? 23.126 12.051 -33.309 1.00 79.19 210 ARG A CA 1
ATOM 1699 C C . ARG A 1 210 ? 22.637 10.674 -33.713 1.00 79.19 210 ARG A C 1
ATOM 1701 O O . ARG A 1 210 ? 22.447 10.394 -34.896 1.00 79.19 210 ARG A O 1
ATOM 1708 N N . SER A 1 211 ? 22.351 9.867 -32.712 1.00 85.69 211 SER A N 1
ATOM 1709 C CA . SER A 1 211 ? 21.775 8.541 -32.836 1.00 85.69 211 SER A CA 1
ATOM 1710 C C . SER A 1 211 ? 20.419 8.525 -32.142 1.00 85.69 211 SER A C 1
ATOM 1712 O O . SER A 1 211 ? 20.241 9.076 -31.052 1.00 85.69 211 SER A O 1
ATOM 1714 N N . PHE A 1 212 ? 19.468 7.856 -32.781 1.00 87.31 212 PHE A N 1
ATOM 1715 C CA . PHE A 1 212 ? 18.142 7.603 -32.241 1.00 87.31 212 PHE A CA 1
ATOM 1716 C C . PHE A 1 212 ? 17.878 6.106 -32.311 1.00 87.31 212 PHE A C 1
ATOM 1718 O O . PHE A 1 212 ? 18.188 5.467 -33.318 1.00 87.31 212 PHE A O 1
ATOM 1725 N N . ALA A 1 213 ? 17.311 5.558 -31.246 1.00 88.06 213 ALA A N 1
ATOM 1726 C CA . ALA A 1 213 ? 16.906 4.165 -31.185 1.00 88.06 213 ALA A CA 1
ATOM 1727 C C . ALA A 1 213 ? 15.468 4.080 -30.683 1.00 88.06 213 ALA A C 1
ATOM 1729 O O . ALA A 1 213 ? 15.082 4.808 -29.772 1.00 88.06 213 ALA A O 1
ATOM 1730 N N . ILE A 1 214 ? 14.689 3.182 -31.276 1.00 90.62 214 ILE A N 1
ATOM 1731 C CA . ILE A 1 214 ? 13.397 2.754 -30.741 1.00 90.62 214 ILE A CA 1
ATOM 1732 C C . ILE A 1 214 ? 13.610 1.346 -30.208 1.00 90.62 214 ILE A C 1
ATOM 1734 O O . ILE A 1 214 ? 14.224 0.521 -30.888 1.00 90.62 214 ILE A O 1
ATOM 1738 N N . TYR A 1 215 ? 13.123 1.082 -29.004 1.00 90.00 215 TYR A N 1
ATOM 1739 C CA . TYR A 1 215 ? 13.207 -0.229 -28.382 1.00 90.00 215 TYR A CA 1
ATOM 1740 C C . TYR A 1 215 ? 11.832 -0.681 -27.908 1.00 90.00 215 TYR A C 1
ATOM 1742 O O . TYR A 1 215 ? 10.938 0.128 -27.656 1.00 90.00 215 TYR A O 1
ATOM 1750 N N . GLY A 1 216 ? 11.690 -1.995 -27.814 1.00 92.88 216 GLY A N 1
ATOM 1751 C CA . GLY A 1 216 ? 10.607 -2.638 -27.099 1.00 92.88 216 GLY A CA 1
ATOM 1752 C C . GLY A 1 216 ? 11.194 -3.780 -26.292 1.00 92.88 216 GLY A C 1
ATOM 1753 O O . GLY A 1 216 ? 12.067 -4.499 -26.787 1.00 92.88 216 GLY A O 1
ATOM 1754 N N . ASP A 1 217 ? 10.737 -3.930 -25.062 1.00 92.19 217 ASP A N 1
ATOM 1755 C CA . ASP A 1 217 ? 11.196 -4.985 -24.174 1.00 92.19 217 ASP A CA 1
ATOM 1756 C C . ASP A 1 217 ? 10.033 -5.612 -23.411 1.00 92.19 217 ASP A C 1
ATOM 1758 O O . ASP A 1 217 ? 8.922 -5.083 -23.340 1.00 92.19 217 ASP A O 1
ATOM 1762 N N . ILE A 1 218 ? 10.303 -6.812 -22.910 1.00 95.00 218 ILE A N 1
ATOM 1763 C CA . ILE A 1 218 ? 9.395 -7.576 -22.072 1.00 95.00 218 ILE A CA 1
ATOM 1764 C C . ILE A 1 218 ? 10.218 -8.047 -20.881 1.00 95.00 218 ILE A C 1
ATOM 1766 O O . ILE A 1 218 ? 11.210 -8.759 -21.057 1.00 95.00 218 ILE A O 1
ATOM 1770 N N . GLN A 1 219 ? 9.801 -7.651 -19.685 1.00 94.56 219 GLN A N 1
ATOM 1771 C CA . GLN A 1 219 ? 10.535 -7.874 -18.443 1.00 94.56 219 GLN A CA 1
ATOM 1772 C C . GLN A 1 219 ? 9.649 -8.569 -17.403 1.00 94.56 219 GLN A C 1
ATOM 1774 O O . GLN A 1 219 ? 8.416 -8.522 -17.464 1.00 94.56 219 GLN A O 1
ATOM 1779 N N . LEU A 1 220 ? 10.286 -9.266 -16.461 1.00 95.75 220 LEU A N 1
ATOM 1780 C CA . LEU A 1 220 ? 9.614 -9.876 -15.316 1.00 95.75 220 LEU A CA 1
ATOM 1781 C C . LEU A 1 220 ? 9.929 -9.052 -14.078 1.00 95.75 220 LEU A C 1
ATOM 1783 O O . LEU A 1 220 ? 10.988 -9.223 -13.475 1.00 95.75 220 LEU A O 1
ATOM 1787 N N . GLY A 1 221 ? 8.971 -8.227 -13.678 1.00 93.19 221 GLY A N 1
ATOM 1788 C CA . GLY A 1 221 ? 9.121 -7.382 -12.515 1.00 93.19 221 GLY A CA 1
ATOM 1789 C C . GLY A 1 221 ? 8.757 -8.082 -11.208 1.00 93.19 221 GLY A C 1
ATOM 1790 O O . GLY A 1 221 ? 8.016 -9.076 -11.152 1.00 93.19 221 GLY A O 1
ATOM 1791 N N . SER A 1 222 ? 9.297 -7.558 -10.114 1.00 92.44 222 SER A N 1
ATOM 1792 C CA . SER A 1 222 ? 8.990 -7.989 -8.760 1.00 92.44 222 SER A CA 1
ATOM 1793 C C . SER A 1 222 ? 8.984 -6.820 -7.786 1.00 92.44 222 SER A C 1
ATOM 1795 O O . SER A 1 222 ? 9.877 -5.985 -7.785 1.00 92.44 222 SER A O 1
ATOM 1797 N N . ASP A 1 223 ? 8.073 -6.875 -6.819 1.00 90.38 223 ASP A N 1
ATOM 1798 C CA . ASP A 1 223 ? 8.051 -5.950 -5.691 1.00 90.38 223 ASP A CA 1
ATOM 1799 C C . ASP A 1 223 ? 8.760 -6.537 -4.466 1.00 90.38 223 ASP A C 1
ATOM 1801 O O . ASP A 1 223 ? 8.559 -7.688 -4.059 1.00 90.38 223 ASP A O 1
ATOM 1805 N N . TYR A 1 224 ? 9.582 -5.721 -3.814 1.00 87.00 224 TYR A N 1
ATOM 1806 C CA . TYR A 1 224 ? 10.098 -5.994 -2.479 1.00 87.00 224 TYR A CA 1
ATOM 1807 C C . TYR A 1 224 ? 9.877 -4.780 -1.583 1.00 87.00 224 TYR A C 1
ATOM 1809 O O . TYR A 1 224 ? 10.576 -3.766 -1.653 1.00 87.00 224 TYR A O 1
ATOM 1817 N N . LYS A 1 225 ? 8.921 -4.909 -0.660 1.00 83.44 225 LYS A N 1
ATOM 1818 C CA . LYS A 1 225 ? 8.498 -3.829 0.241 1.00 83.44 225 LYS A CA 1
ATOM 1819 C C . LYS A 1 225 ? 7.994 -2.614 -0.550 1.00 83.44 225 LYS A C 1
ATOM 1821 O O . LYS A 1 225 ? 6.853 -2.607 -0.974 1.00 83.44 225 LYS A O 1
ATOM 1826 N N . ARG A 1 226 ? 8.825 -1.580 -0.690 1.00 83.38 226 ARG A N 1
ATOM 1827 C CA . ARG A 1 226 ? 8.516 -0.327 -1.401 1.00 83.38 226 ARG A CA 1
ATOM 1828 C C . ARG A 1 226 ? 9.309 -0.176 -2.698 1.00 83.38 226 ARG A C 1
ATOM 1830 O O . ARG A 1 226 ? 9.206 0.860 -3.339 1.00 83.38 226 ARG A O 1
ATOM 1837 N N . LEU A 1 227 ? 10.156 -1.152 -3.007 1.00 87.38 227 LEU A N 1
ATOM 1838 C CA . LEU A 1 227 ? 11.006 -1.140 -4.183 1.00 87.38 227 LEU A CA 1
ATOM 1839 C C . LEU A 1 227 ? 10.361 -2.023 -5.239 1.00 87.38 227 LEU A C 1
ATOM 1841 O O . LEU A 1 227 ? 10.035 -3.175 -4.950 1.00 87.38 227 LEU A O 1
ATOM 1845 N N . HIS A 1 228 ? 10.195 -1.447 -6.419 1.00 87.75 228 HIS A N 1
ATOM 1846 C CA . HIS A 1 228 ? 9.802 -2.138 -7.630 1.00 87.75 228 HIS A CA 1
ATOM 1847 C C . HIS A 1 228 ? 11.063 -2.431 -8.442 1.00 87.75 228 HIS A C 1
ATOM 1849 O O . HIS A 1 228 ? 11.941 -1.569 -8.539 1.00 87.75 228 HIS A O 1
ATOM 1855 N N . TYR A 1 229 ? 11.164 -3.645 -8.964 1.00 86.88 229 TYR A N 1
ATOM 1856 C CA . TYR A 1 229 ? 12.232 -4.081 -9.855 1.00 86.88 229 TYR A CA 1
ATOM 1857 C C . TYR A 1 229 ? 11.591 -4.566 -11.143 1.00 86.88 229 TYR A C 1
ATOM 1859 O O . TYR A 1 229 ? 10.621 -5.311 -11.052 1.00 86.88 229 TYR A O 1
ATOM 1867 N N . ASP A 1 230 ? 12.173 -4.198 -12.277 1.00 80.62 230 ASP A N 1
ATOM 1868 C CA . ASP A 1 230 ? 11.881 -4.731 -13.609 1.00 80.62 230 ASP A CA 1
ATOM 1869 C C . ASP A 1 230 ? 13.110 -5.477 -14.147 1.00 80.62 230 ASP A C 1
ATOM 1871 O O . ASP A 1 230 ? 14.244 -5.064 -13.783 1.00 80.62 230 ASP A O 1
#